Protein AF-A0A5J4E4X2-F1 (afdb_monomer)

Radius of gyration: 18.61 Å; Cα contacts (8 Å, |Δi|>4): 333; chains: 1; bounding box: 56×41×49 Å

Solvent-accessible surface area (backbone atoms only — not comparable to full-atom values): 9686 Å² total; per-residue (Å²): 118,82,67,57,57,62,51,48,51,50,52,50,51,50,52,52,58,62,63,65,43,69,84,65,54,70,90,75,33,44,61,53,71,66,79,74,63,78,59,39,90,81,38,52,56,14,37,40,37,33,38,36,19,43,24,73,64,76,49,31,83,62,25,39,42,35,37,40,21,37,26,50,63,70,36,75,57,28,40,28,41,39,44,41,75,85,65,58,75,52,20,56,44,78,43,80,46,72,67,37,28,21,42,59,58,26,68,52,44,82,69,41,78,46,64,40,86,71,30,61,63,50,48,53,48,47,52,54,40,58,75,63,48,85,56,40,62,50,66,28,86,73,62,36,46,38,20,22,10,49,55,39,36,38,33,69,74,32,59,89,66,69,62,74,79,57,87,38,33,56,23,23,79,44,30,72,76,74,114

Foldseek 3Di:
DVVVVVVVVVVVVVVVVLPVQPVQPLVRFWFDAPPPDPQLVPAQWKKKFKKWWQAHTPSSVQAIFIWIWIDHGNRRFIWIWFAQLPPPQFRTDTDTDRGQTAPRNTGMDTQAMDIHPPNVVVVVQLVVQSVLFPQRRDFDPPQDDHRLCSVLSSCVSRVVSVGDDDSNSHNVVVVVVSD

Sequence (179 aa):
MEVLKPLLIVIIAIMILFSCSTHTDWHTASRESAGIAPDPAVTNEAVLHVYGADAWNWRGWFAIHTWIAAKRTGESDYTVYDVIGWRGSQVLGIRLDIPDRYWYGAKPRLLKAHRGEGVEELIDAVDKAAHAYPWKTSYKVFPGPNSNTFTAWIAMQVPELELKLPFSAIGSGYASQGN

Nearest PDB structures (foldseek):
  8glv-assembly1_6T  TM=3.025E-01  e=7.895E-02  Chlamydomonas reinhardtii
  8i7r-assembly1_G6  TM=3.920E-01  e=3.824E-01  Mus musculus
  8j07-assembly1_3B  TM=3.637E-01  e=9.503E-01  Homo sapiens
  8i7o-assembly1_G2  TM=4.275E-01  e=1.743E+00  Mus musculus
  7ung-assembly1_X  TM=2.973E-01  e=3.599E-01  Homo sapiens

Structure (mmCIF, N/CA/C/O backbone):
data_AF-A0A5J4E4X2-F1
#
_entry.id   AF-A0A5J4E4X2-F1
#
loop_
_atom_site.group_PDB
_atom_site.id
_atom_site.type_symbol
_atom_site.label_atom_id
_atom_site.label_alt_id
_atom_site.label_comp_id
_atom_site.label_asym_id
_atom_site.label_entity_id
_atom_site.label_seq_id
_atom_site.pdbx_PDB_ins_code
_atom_site.Cartn_x
_atom_site.Cartn_y
_atom_site.Cartn_z
_atom_site.occupancy
_atom_site.B_iso_or_equiv
_atom_site.auth_seq_id
_atom_site.auth_comp_id
_atom_site.auth_asym_id
_atom_site.auth_atom_id
_atom_site.pdbx_PDB_model_num
ATOM 1 N N . MET A 1 1 ? 37.960 -23.555 -30.077 1.00 60.03 1 MET A N 1
ATOM 2 C CA . MET A 1 1 ? 36.724 -24.359 -29.910 1.00 60.03 1 MET A CA 1
ATOM 3 C C . MET A 1 1 ? 36.380 -24.649 -28.445 1.00 60.03 1 MET A C 1
ATOM 5 O O . MET A 1 1 ? 35.203 -24.807 -28.156 1.00 60.03 1 MET A O 1
ATOM 9 N N . GLU A 1 2 ? 37.351 -24.641 -27.523 1.00 61.88 2 GLU A N 1
ATOM 10 C CA . GLU A 1 2 ? 37.158 -24.878 -26.075 1.00 61.88 2 GLU A CA 1
ATOM 11 C C . GLU A 1 2 ? 36.180 -23.905 -25.376 1.00 61.88 2 GLU A C 1
ATOM 13 O O . GLU A 1 2 ? 35.423 -24.318 -24.508 1.00 61.88 2 GLU A O 1
ATOM 18 N N . VAL A 1 3 ? 36.121 -22.631 -25.791 1.00 63.75 3 VAL A N 1
ATOM 19 C CA . VAL A 1 3 ? 35.285 -21.590 -25.140 1.00 63.75 3 VAL A CA 1
ATOM 20 C C . VAL A 1 3 ? 33.836 -21.560 -25.658 1.00 63.75 3 VAL A C 1
ATOM 22 O O . VAL A 1 3 ? 32.938 -21.035 -25.006 1.00 63.75 3 VAL A O 1
ATOM 25 N N . LEU A 1 4 ? 33.572 -22.164 -26.822 1.00 68.31 4 LEU A N 1
ATOM 26 C CA . LEU A 1 4 ? 32.252 -22.116 -27.461 1.00 68.31 4 LEU A CA 1
ATOM 27 C C . LEU A 1 4 ? 31.233 -23.015 -26.740 1.00 68.31 4 LEU A C 1
ATOM 29 O O . LEU A 1 4 ? 30.061 -22.667 -26.650 1.00 68.31 4 LEU A O 1
ATOM 33 N N . LYS A 1 5 ? 31.688 -24.144 -26.180 1.00 69.56 5 LYS A N 1
ATOM 34 C CA . LYS A 1 5 ? 30.860 -25.063 -25.384 1.00 69.56 5 LYS A CA 1
ATOM 35 C C . LYS A 1 5 ? 30.361 -24.458 -24.061 1.00 69.56 5 LYS A C 1
ATOM 37 O O . LYS A 1 5 ? 29.151 -24.493 -23.854 1.00 69.56 5 LYS A O 1
ATOM 42 N N . PRO A 1 6 ? 31.207 -23.890 -23.177 1.00 74.50 6 PRO A N 1
ATOM 43 C CA . PRO A 1 6 ? 30.724 -23.279 -21.939 1.00 74.50 6 PRO A CA 1
ATOM 44 C C . PRO A 1 6 ? 29.854 -22.047 -22.214 1.00 74.50 6 PRO A C 1
ATOM 46 O O . PRO A 1 6 ? 28.847 -21.863 -21.538 1.00 74.50 6 PRO A O 1
ATOM 49 N N . LEU A 1 7 ? 30.163 -21.261 -23.253 1.00 81.38 7 LEU A N 1
ATOM 50 C CA . LEU A 1 7 ? 29.320 -20.139 -2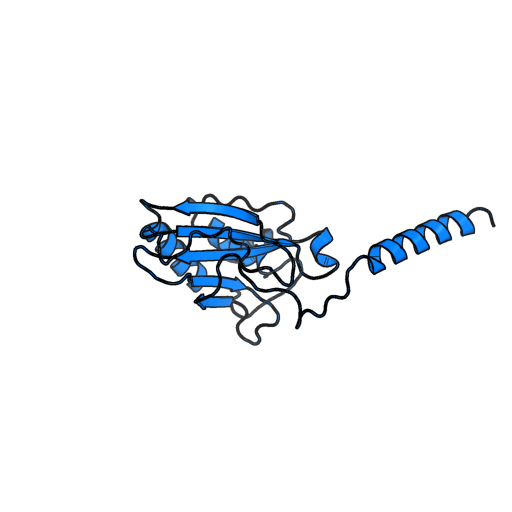3.676 1.00 81.38 7 LEU A CA 1
ATOM 51 C C . LEU A 1 7 ? 27.932 -20.608 -24.137 1.00 81.38 7 LEU A C 1
ATOM 53 O O . LEU A 1 7 ? 26.925 -20.032 -23.737 1.00 81.38 7 LEU A O 1
ATOM 57 N N . LEU A 1 8 ? 27.865 -21.679 -24.930 1.00 81.94 8 LEU A N 1
ATOM 58 C CA . LEU A 1 8 ? 26.601 -22.267 -25.370 1.00 81.94 8 LEU A CA 1
ATOM 59 C C . LEU A 1 8 ? 25.794 -22.831 -24.192 1.00 81.94 8 LEU A C 1
ATOM 61 O O . LEU A 1 8 ? 24.585 -22.641 -24.150 1.00 81.94 8 LEU A O 1
ATOM 65 N N . ILE A 1 9 ? 26.446 -23.467 -23.213 1.00 84.44 9 ILE A N 1
ATOM 66 C CA . ILE A 1 9 ? 25.788 -23.959 -21.991 1.00 84.44 9 ILE A CA 1
ATOM 67 C C . ILE A 1 9 ? 25.215 -22.794 -21.180 1.00 84.44 9 ILE A C 1
ATOM 69 O O . ILE A 1 9 ? 24.078 -22.881 -20.730 1.00 84.44 9 ILE A O 1
ATOM 73 N N . VAL A 1 10 ? 25.954 -21.691 -21.037 1.00 85.38 10 VAL A N 1
ATOM 74 C CA . VAL A 1 10 ? 25.462 -20.479 -20.364 1.00 85.38 10 VAL A CA 1
ATOM 75 C C . VAL A 1 10 ? 24.279 -19.876 -21.120 1.00 85.38 10 VAL A C 1
ATOM 77 O O . VAL A 1 10 ? 23.270 -19.560 -20.501 1.00 85.38 10 VAL A O 1
ATOM 80 N N . ILE A 1 11 ? 24.344 -19.774 -22.449 1.00 83.00 11 ILE A N 1
ATOM 81 C CA . ILE A 1 11 ? 23.236 -19.261 -23.270 1.00 83.00 11 ILE A CA 1
ATOM 82 C C . ILE A 1 11 ? 22.003 -20.167 -23.159 1.00 83.00 11 ILE A C 1
ATOM 84 O O . ILE A 1 11 ? 20.897 -19.666 -22.981 1.00 83.00 11 ILE A O 1
ATOM 88 N N . ILE A 1 12 ? 22.173 -21.490 -23.210 1.00 81.25 12 ILE A N 1
ATOM 89 C CA . ILE A 1 12 ? 21.075 -22.452 -23.044 1.00 81.25 12 ILE A CA 1
ATOM 90 C C . ILE A 1 12 ? 20.498 -22.368 -21.628 1.00 81.25 12 ILE A C 1
ATOM 92 O O . ILE A 1 12 ? 19.281 -22.329 -21.481 1.00 81.25 12 ILE A O 1
ATOM 96 N N . ALA A 1 13 ? 21.334 -22.272 -20.593 1.00 77.25 13 ALA A N 1
ATOM 97 C CA . ALA A 1 13 ? 20.880 -22.092 -19.216 1.00 77.25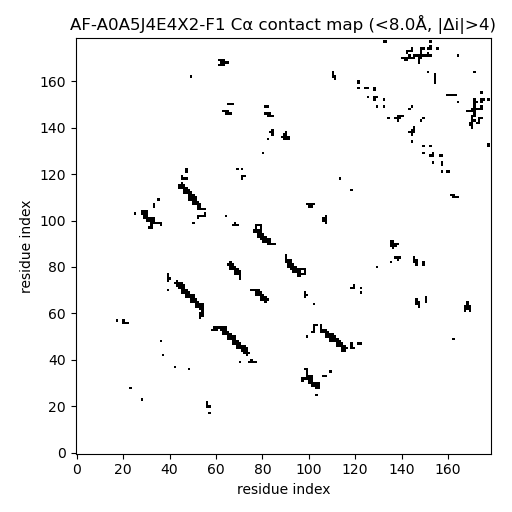 13 ALA A CA 1
ATOM 98 C C . ALA A 1 13 ? 20.083 -20.789 -19.058 1.00 77.25 13 ALA A C 1
ATOM 100 O O . ALA A 1 13 ? 19.007 -20.798 -18.469 1.00 77.25 13 ALA A O 1
ATOM 101 N N . ILE A 1 14 ? 20.552 -19.692 -19.658 1.00 77.00 14 ILE A N 1
ATOM 102 C CA . ILE A 1 14 ? 19.838 -18.413 -19.704 1.00 77.00 14 ILE A CA 1
ATOM 103 C C . ILE A 1 14 ? 18.490 -18.570 -20.431 1.00 77.00 14 ILE A C 1
ATOM 105 O O . ILE A 1 14 ? 17.465 -18.140 -19.907 1.00 77.00 14 ILE A O 1
ATOM 109 N N . MET A 1 15 ? 18.446 -19.234 -21.590 1.00 70.69 15 MET A N 1
ATOM 110 C CA . MET A 1 15 ? 17.199 -19.460 -22.338 1.00 70.69 15 MET A CA 1
ATOM 111 C C . MET A 1 15 ? 16.201 -20.364 -21.598 1.00 70.69 15 MET A C 1
ATOM 113 O O . MET A 1 15 ? 14.996 -20.112 -21.659 1.00 70.69 15 MET A O 1
ATOM 117 N N . ILE A 1 16 ? 16.677 -21.385 -20.877 1.00 70.00 16 ILE A N 1
ATOM 118 C CA . ILE A 1 16 ? 15.839 -22.253 -20.034 1.00 70.00 16 ILE A CA 1
ATOM 119 C C . ILE A 1 16 ? 15.266 -21.456 -18.860 1.00 70.00 16 ILE A C 1
ATOM 121 O O . ILE A 1 16 ? 14.069 -21.554 -18.593 1.00 70.00 16 ILE A O 1
ATOM 125 N N . LEU A 1 17 ? 16.080 -20.622 -18.203 1.00 62.19 17 LEU A N 1
ATOM 126 C CA . LEU A 1 17 ? 15.609 -19.736 -17.138 1.00 62.19 17 LEU A CA 1
ATOM 127 C C . LEU A 1 17 ? 14.511 -18.800 -17.663 1.00 62.19 17 LEU A C 1
ATOM 129 O O . LEU A 1 17 ? 13.436 -18.739 -17.071 1.00 62.19 17 LEU A O 1
ATOM 133 N N . PHE A 1 18 ? 14.715 -18.149 -18.815 1.00 58.28 18 PHE A N 1
ATOM 134 C CA . PHE A 1 18 ? 13.703 -17.274 -19.421 1.00 58.28 18 PHE A CA 1
ATOM 135 C C . PHE A 1 18 ? 12.442 -18.013 -19.897 1.00 58.28 18 PHE A C 1
ATOM 137 O O . PHE A 1 18 ? 11.356 -17.439 -19.821 1.00 58.28 18 PHE A O 1
ATOM 144 N N . SER A 1 19 ? 12.542 -19.276 -20.320 1.00 54.84 19 SER A N 1
ATOM 145 C CA . SER A 1 19 ? 11.378 -20.095 -20.714 1.00 54.84 19 SER A CA 1
ATOM 146 C C . SER A 1 19 ? 10.562 -20.613 -19.525 1.00 54.84 19 SER A C 1
ATOM 148 O O . SER A 1 19 ? 9.411 -21.001 -19.698 1.00 54.84 19 SER A O 1
ATOM 150 N N . CYS A 1 20 ? 11.130 -20.601 -18.314 1.00 51.94 20 CYS A N 1
ATOM 151 C CA . CYS A 1 20 ? 10.414 -20.936 -17.079 1.00 51.94 20 CYS A CA 1
ATOM 152 C C . CYS A 1 20 ? 9.562 -19.762 -16.556 1.00 51.94 20 CYS A C 1
ATOM 154 O O . CYS A 1 20 ? 8.761 -19.927 -15.633 1.00 51.94 20 CYS A O 1
ATOM 156 N N . SER A 1 21 ? 9.686 -18.577 -17.168 1.00 53.38 21 SER A N 1
ATOM 157 C CA . SER A 1 21 ? 8.705 -17.497 -17.029 1.00 53.38 21 SER A CA 1
ATOM 158 C C . SER A 1 21 ? 7.432 -17.971 -17.719 1.00 53.38 21 SER A C 1
ATOM 160 O O . SER A 1 21 ? 7.268 -17.801 -18.927 1.00 53.38 21 SER A O 1
ATOM 162 N N . THR A 1 22 ? 6.563 -18.656 -16.978 1.00 51.97 22 THR A N 1
ATOM 163 C CA . THR A 1 22 ? 5.285 -19.120 -17.509 1.00 51.97 22 THR A CA 1
ATOM 164 C C . THR A 1 22 ? 4.581 -17.930 -18.141 1.00 51.97 22 THR A C 1
ATOM 166 O O . THR A 1 22 ? 4.267 -16.930 -17.492 1.00 51.97 22 THR A O 1
ATOM 169 N N . HIS A 1 23 ? 4.397 -18.027 -19.455 1.00 52.03 23 HIS A N 1
ATOM 170 C CA . HIS A 1 23 ? 3.702 -17.062 -20.292 1.00 52.03 23 HIS A CA 1
ATOM 171 C C . HIS A 1 23 ? 2.198 -17.179 -20.011 1.00 52.03 23 HIS A C 1
ATOM 173 O O . HIS A 1 23 ? 1.394 -17.449 -20.896 1.00 52.03 23 HIS A O 1
ATOM 179 N N . THR A 1 24 ? 1.818 -17.072 -18.739 1.00 58.78 24 THR A N 1
ATOM 180 C CA . THR A 1 24 ? 0.422 -17.018 -18.340 1.00 58.78 24 THR A CA 1
ATOM 181 C C . THR A 1 24 ? -0.087 -15.701 -18.896 1.00 58.78 24 THR A C 1
ATOM 183 O O . THR A 1 24 ? 0.517 -14.662 -18.650 1.00 58.78 24 THR A O 1
ATOM 186 N N . ASP A 1 25 ? -1.130 -15.719 -19.717 1.00 72.94 25 ASP A N 1
ATOM 187 C CA . ASP A 1 25 ? -1.729 -14.475 -20.174 1.00 72.94 25 ASP A CA 1
ATOM 188 C C . ASP A 1 25 ? -2.233 -13.720 -18.937 1.00 72.94 25 ASP A C 1
ATOM 190 O O . ASP A 1 25 ? -2.995 -14.267 -18.133 1.00 72.94 25 ASP A O 1
ATOM 194 N N . TRP A 1 26 ? -1.801 -12.469 -18.766 1.00 74.19 26 TRP A N 1
ATOM 195 C CA . TRP A 1 26 ? -2.190 -11.638 -17.630 1.00 74.19 26 TRP A CA 1
ATOM 196 C C . TRP A 1 26 ? -3.713 -11.459 -17.570 1.00 74.19 26 TRP A C 1
ATOM 198 O O . TRP A 1 26 ? -4.265 -11.240 -16.487 1.00 74.19 26 TRP A O 1
ATOM 208 N N . HIS A 1 27 ? -4.403 -11.586 -18.709 1.00 74.25 27 HIS A N 1
ATOM 209 C CA . HIS A 1 27 ? -5.861 -11.603 -18.777 1.00 74.25 27 HIS A CA 1
ATOM 210 C C . HIS A 1 27 ? -6.464 -12.793 -18.013 1.00 74.25 27 HIS A C 1
ATOM 212 O O . HIS A 1 27 ? -7.464 -12.620 -17.325 1.00 74.25 27 HIS A O 1
ATOM 218 N N . THR A 1 28 ? -5.823 -13.964 -18.060 1.00 82.00 28 THR A N 1
ATOM 219 C CA . THR A 1 28 ? -6.298 -15.218 -17.435 1.00 82.00 28 THR A CA 1
ATOM 220 C C . THR A 1 28 ? -5.695 -15.510 -16.061 1.00 82.00 28 THR A C 1
ATOM 222 O O . THR A 1 28 ? -6.158 -16.403 -15.357 1.00 82.00 28 THR A O 1
ATOM 225 N N . ALA A 1 29 ? -4.658 -14.771 -15.662 1.00 84.69 29 ALA A N 1
ATOM 226 C CA . ALA A 1 29 ? -3.999 -14.970 -14.379 1.00 84.69 29 ALA A CA 1
ATOM 227 C C . ALA A 1 29 ? -4.959 -14.706 -13.201 1.00 84.69 29 ALA A C 1
ATOM 229 O O . ALA A 1 29 ? -5.712 -13.726 -13.213 1.00 84.69 29 ALA A O 1
ATOM 230 N N . SER A 1 30 ? -4.915 -15.567 -12.176 1.00 85.75 30 SER A N 1
ATOM 231 C CA . SER A 1 30 ? -5.835 -15.471 -11.036 1.00 85.75 30 SER A CA 1
ATOM 232 C C . SER A 1 30 ? -5.733 -14.116 -10.328 1.00 85.75 30 SER A C 1
ATOM 234 O O . SER A 1 30 ? -4.644 -13.553 -10.167 1.00 85.75 30 SER A O 1
ATOM 236 N N . ARG A 1 31 ? -6.902 -13.620 -9.916 1.00 89.56 31 ARG A N 1
ATOM 237 C CA . ARG A 1 31 ? -7.131 -12.446 -9.058 1.00 89.56 31 ARG A CA 1
ATOM 238 C C . ARG A 1 31 ? -8.070 -12.792 -7.900 1.00 89.56 31 ARG A C 1
ATOM 240 O O . ARG A 1 31 ? -8.647 -11.901 -7.286 1.00 89.56 31 ARG A O 1
ATOM 247 N N . GLU A 1 32 ? -8.264 -14.082 -7.643 1.00 94.50 32 GLU A N 1
ATOM 248 C CA . GLU A 1 32 ? -9.054 -14.556 -6.509 1.00 94.50 32 GLU A CA 1
ATOM 249 C C . GLU A 1 32 ? -8.369 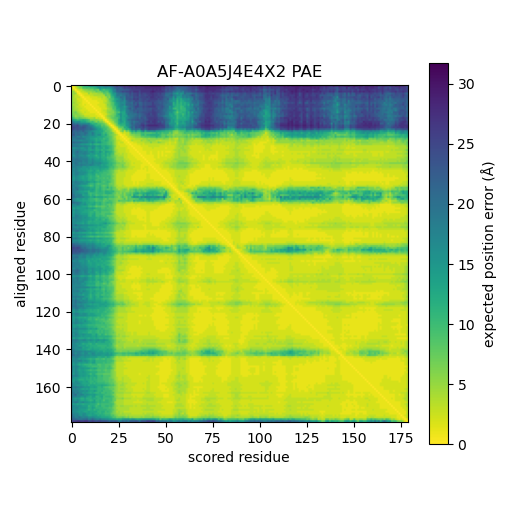-14.171 -5.196 1.00 94.50 32 GLU A C 1
ATOM 251 O O . GLU A 1 32 ? -7.174 -13.869 -5.180 1.00 94.50 32 GLU A O 1
ATOM 256 N N . SER A 1 33 ? -9.116 -14.177 -4.095 1.00 96.50 33 SER A N 1
ATOM 257 C CA . SER A 1 33 ? -8.538 -13.996 -2.761 1.00 96.50 33 SER A CA 1
ATOM 258 C C . SER A 1 33 ? -7.566 -15.131 -2.431 1.00 96.50 33 SER A C 1
ATOM 260 O O . SER A 1 33 ? -7.803 -16.293 -2.763 1.00 96.50 33 SER A O 1
ATOM 262 N N . ALA A 1 34 ? -6.472 -14.799 -1.747 1.00 96.94 34 ALA A N 1
ATOM 263 C CA . ALA A 1 34 ? -5.532 -15.780 -1.218 1.00 96.94 34 ALA A CA 1
ATOM 264 C C . ALA A 1 34 ? -5.953 -16.372 0.144 1.00 96.94 34 ALA A C 1
ATOM 266 O O . ALA A 1 34 ? -5.232 -17.232 0.662 1.00 96.94 34 ALA A O 1
ATOM 267 N N . GLY A 1 35 ? -7.078 -15.926 0.720 1.00 96.62 35 GLY A N 1
ATOM 268 C CA . GLY A 1 35 ? -7.597 -16.385 2.014 1.00 96.62 35 GLY A CA 1
ATOM 269 C C . GLY A 1 35 ? -6.744 -15.968 3.221 1.00 96.62 35 GLY A C 1
ATOM 270 O O . GLY A 1 35 ? -6.711 -16.667 4.229 1.00 96.62 35 GLY A O 1
ATOM 271 N N . ILE A 1 36 ? -5.992 -14.877 3.094 1.00 97.81 36 ILE A N 1
ATOM 272 C CA . ILE A 1 36 ? -5.115 -14.280 4.108 1.00 97.81 36 ILE A CA 1
ATOM 273 C C . ILE A 1 36 ? -5.862 -13.214 4.914 1.00 97.81 36 ILE A C 1
ATOM 275 O O . ILE A 1 36 ? -5.668 -13.112 6.127 1.00 97.81 36 ILE A O 1
ATOM 279 N N . ALA A 1 37 ? -6.662 -12.378 4.248 1.00 97.62 37 ALA A N 1
ATOM 280 C CA . ALA A 1 37 ? -7.409 -11.325 4.926 1.00 97.62 37 ALA A CA 1
ATOM 281 C C . ALA A 1 37 ? -8.547 -11.920 5.778 1.00 97.62 37 ALA A C 1
ATOM 283 O O . ALA A 1 37 ? -9.181 -12.884 5.344 1.00 97.62 37 ALA A O 1
ATOM 284 N N . PRO A 1 38 ? -8.833 -11.359 6.968 1.00 97.44 38 PRO A N 1
ATOM 285 C CA . PRO A 1 38 ? -10.030 -11.709 7.722 1.00 97.44 38 PRO A CA 1
ATOM 286 C C . PRO A 1 38 ? -11.291 -11.503 6.878 1.00 97.44 38 PRO A C 1
ATOM 288 O O . PRO A 1 38 ? -11.414 -10.497 6.180 1.00 97.44 38 PRO A O 1
ATOM 291 N N . ASP A 1 39 ? -12.230 -12.445 6.954 1.00 96.69 39 ASP A N 1
ATOM 292 C CA . ASP A 1 39 ? -13.511 -12.317 6.26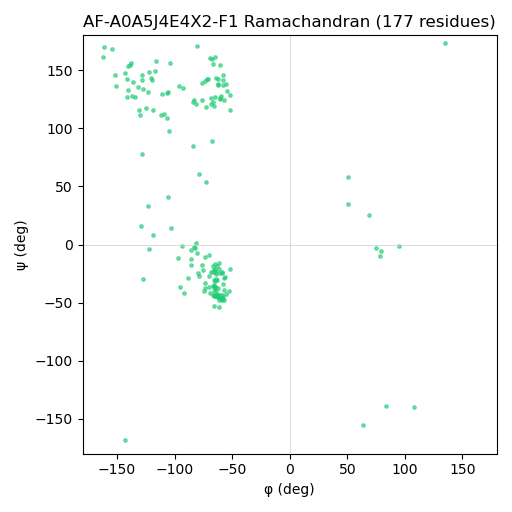1 1.00 96.69 39 ASP A CA 1
ATOM 293 C C . ASP A 1 39 ? -14.295 -11.138 6.870 1.00 96.69 39 ASP A C 1
ATOM 295 O O . ASP A 1 39 ? -14.579 -11.157 8.079 1.00 96.69 39 ASP A O 1
ATOM 299 N N . PRO A 1 40 ? -14.631 -10.102 6.076 1.00 95.88 40 PRO A N 1
ATOM 300 C CA . PRO A 1 40 ? -15.316 -8.920 6.583 1.00 95.88 40 PRO A CA 1
ATOM 301 C C . PRO A 1 40 ? -16.718 -9.234 7.126 1.00 95.88 40 PRO A C 1
ATOM 303 O O . PRO A 1 40 ? -17.185 -8.519 8.008 1.00 95.88 40 PRO A O 1
ATOM 306 N N . ALA A 1 41 ? -17.365 -10.321 6.685 1.00 94.56 41 ALA A N 1
ATOM 307 C CA . ALA A 1 41 ? -18.699 -10.706 7.150 1.00 94.56 41 ALA A CA 1
ATOM 308 C C . ALA A 1 41 ? -18.727 -11.163 8.620 1.00 94.56 41 ALA A C 1
ATOM 310 O O . ALA A 1 41 ? -19.774 -11.112 9.265 1.00 94.56 41 ALA A O 1
ATOM 311 N N . VAL A 1 42 ? -17.589 -11.616 9.154 1.00 96.56 42 VAL A N 1
ATOM 312 C CA . VAL A 1 42 ? -17.469 -12.123 10.535 1.00 96.56 42 VAL A CA 1
ATOM 313 C C . VAL A 1 42 ? -16.432 -11.371 11.370 1.00 96.56 42 VAL A C 1
ATOM 315 O O . VAL A 1 42 ? -16.297 -11.633 12.564 1.00 96.56 42 VAL A O 1
ATOM 318 N N . THR A 1 43 ? -15.709 -10.426 10.767 1.00 97.06 43 THR A N 1
ATOM 319 C CA . THR A 1 43 ? -14.678 -9.620 11.431 1.00 97.06 43 THR A CA 1
ATOM 320 C C . THR A 1 43 ? -15.215 -8.219 11.681 1.00 97.06 43 THR A C 1
ATOM 322 O O . THR A 1 43 ? -15.204 -7.374 10.786 1.00 97.06 43 THR A O 1
ATOM 325 N N . ASN A 1 44 ? -15.693 -7.953 12.898 1.00 97.31 44 ASN A N 1
ATOM 326 C CA . ASN A 1 44 ? -16.274 -6.648 13.206 1.00 97.31 44 ASN A CA 1
ATOM 327 C C . ASN A 1 44 ? -15.207 -5.561 13.333 1.00 97.31 44 ASN A C 1
ATOM 329 O O . ASN A 1 44 ? -15.454 -4.446 12.896 1.00 97.31 44 ASN A O 1
ATOM 333 N N . GLU A 1 45 ? -14.042 -5.857 13.904 1.00 98.25 45 GLU A N 1
ATOM 334 C CA . GLU A 1 45 ? -13.010 -4.854 14.154 1.00 98.25 45 GLU A CA 1
ATOM 335 C C . GLU A 1 45 ? -12.371 -4.288 12.877 1.00 98.25 45 GLU A C 1
ATOM 337 O O . GLU A 1 45 ? -12.396 -4.905 11.807 1.00 98.25 45 GLU A O 1
ATOM 342 N N . ALA A 1 46 ? -11.765 -3.107 13.010 1.00 98.62 46 ALA A N 1
ATOM 343 C CA . ALA A 1 46 ? -10.954 -2.505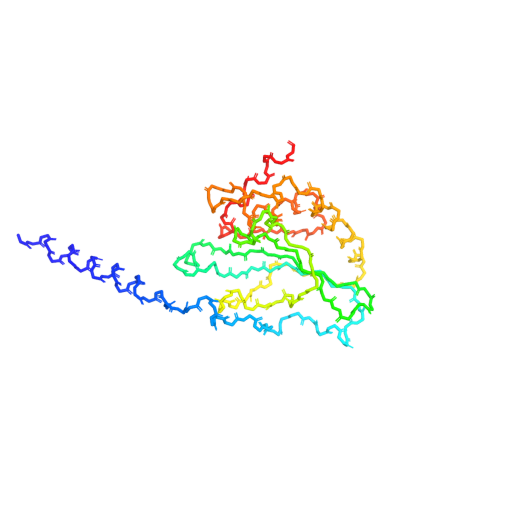 11.965 1.00 98.62 46 ALA A CA 1
ATOM 344 C C . ALA A 1 46 ? -9.710 -3.351 11.648 1.00 98.62 46 ALA A C 1
ATOM 346 O O . ALA A 1 46 ? -9.083 -3.940 12.535 1.00 98.62 46 ALA A O 1
ATOM 347 N N . VAL A 1 47 ? -9.342 -3.392 10.368 1.00 98.81 47 VAL A N 1
ATOM 348 C CA . VAL A 1 47 ? -8.219 -4.159 9.824 1.00 98.81 47 VAL A CA 1
ATOM 349 C C . VAL A 1 47 ? -7.463 -3.296 8.822 1.00 98.81 47 VAL A C 1
ATOM 351 O O . VAL A 1 47 ? -8.053 -2.802 7.866 1.00 98.81 47 VAL A O 1
ATOM 354 N N . LEU A 1 48 ? -6.146 -3.181 8.978 1.00 98.81 48 LEU A N 1
ATOM 355 C CA . LEU A 1 48 ? -5.266 -2.563 7.990 1.00 98.81 48 LEU A CA 1
ATOM 356 C C . LEU A 1 48 ? -4.074 -3.471 7.715 1.00 98.81 48 LEU A C 1
ATOM 358 O O . LEU A 1 48 ? -3.241 -3.727 8.585 1.00 98.81 48 LEU A O 1
ATOM 362 N N . HIS A 1 49 ? -3.983 -3.959 6.484 1.00 98.81 49 HIS A N 1
ATOM 363 C CA . HIS A 1 49 ? -2.938 -4.869 6.038 1.00 98.81 49 HIS A CA 1
ATOM 364 C C . HIS A 1 49 ? -2.141 -4.256 4.885 1.00 98.81 49 HIS A C 1
ATOM 366 O O . HIS A 1 49 ? -2.690 -3.614 3.991 1.00 98.81 49 HIS A O 1
ATOM 372 N N . VAL A 1 50 ? -0.835 -4.508 4.875 1.00 98.81 50 VAL A N 1
ATOM 373 C CA . VAL A 1 50 ? 0.059 -4.194 3.757 1.00 98.81 50 VAL A CA 1
ATOM 374 C C . VAL A 1 50 ? 0.515 -5.501 3.137 1.00 98.81 50 VAL A C 1
ATOM 376 O O . VAL A 1 50 ? 1.012 -6.382 3.842 1.00 98.81 50 VAL A O 1
ATOM 379 N N . TYR A 1 51 ? 0.390 -5.614 1.822 1.00 98.75 51 TYR A N 1
ATOM 380 C CA . TYR A 1 51 ? 0.728 -6.819 1.077 1.00 98.75 51 TYR A CA 1
ATOM 381 C C . TYR A 1 51 ? 1.881 -6.579 0.112 1.00 98.75 51 TYR A C 1
ATOM 383 O O . TYR A 1 51 ? 2.154 -5.454 -0.314 1.00 98.75 51 TYR A O 1
ATOM 391 N N . GLY A 1 52 ? 2.545 -7.673 -0.244 1.00 97.88 52 GLY A N 1
ATOM 392 C CA . GLY A 1 52 ? 3.488 -7.730 -1.345 1.00 97.88 52 GLY A CA 1
ATOM 393 C C . GLY A 1 52 ? 3.364 -9.053 -2.087 1.00 97.88 52 GLY A C 1
ATOM 394 O O . GLY A 1 52 ? 3.180 -10.090 -1.459 1.00 97.88 52 GLY A O 1
ATOM 395 N N . ALA A 1 53 ? 3.495 -9.039 -3.404 1.00 96.62 53 ALA A N 1
ATOM 396 C CA . ALA A 1 53 ? 3.543 -10.241 -4.235 1.00 96.62 53 ALA A CA 1
ATOM 397 C C . ALA A 1 53 ? 4.603 -10.068 -5.319 1.00 96.62 53 ALA A C 1
ATOM 399 O O . ALA A 1 53 ? 4.907 -8.935 -5.694 1.00 96.62 53 ALA A O 1
ATOM 400 N N . ASP A 1 54 ? 5.155 -11.165 -5.829 1.00 93.50 54 ASP A N 1
ATOM 401 C CA . ASP A 1 54 ? 6.127 -11.109 -6.921 1.00 93.50 54 ASP A CA 1
ATOM 402 C C . ASP A 1 54 ? 5.545 -10.324 -8.101 1.00 93.50 54 ASP A C 1
ATOM 404 O O . ASP A 1 54 ? 4.393 -10.513 -8.499 1.00 93.50 54 ASP A O 1
ATOM 408 N N . ALA A 1 55 ? 6.326 -9.383 -8.632 1.00 85.75 55 ALA A N 1
ATOM 409 C CA . ALA A 1 55 ? 5.904 -8.592 -9.772 1.00 85.75 55 ALA A CA 1
ATOM 410 C C . ALA A 1 55 ? 5.633 -9.500 -10.976 1.00 85.75 55 ALA A C 1
ATOM 412 O O . ALA A 1 55 ? 6.201 -10.577 -11.134 1.00 85.75 55 ALA A O 1
ATOM 413 N N . TRP A 1 56 ? 4.772 -9.034 -11.868 1.00 77.94 56 TRP A N 1
ATOM 414 C CA . TRP A 1 56 ? 4.346 -9.845 -12.993 1.00 77.94 56 TRP A CA 1
ATOM 415 C C . TRP A 1 56 ? 5.504 -10.227 -13.936 1.00 77.94 56 TRP A C 1
ATOM 417 O O . TRP A 1 56 ? 6.320 -9.375 -14.318 1.00 77.94 56 TRP A O 1
ATOM 427 N N . ASN A 1 57 ? 5.496 -11.488 -14.389 1.00 74.19 57 ASN A N 1
ATOM 428 C CA . ASN A 1 57 ? 6.460 -12.069 -15.332 1.00 74.19 57 ASN A CA 1
ATOM 429 C C . ASN A 1 57 ? 7.897 -12.107 -14.749 1.00 74.19 57 ASN A C 1
ATOM 431 O O . ASN A 1 57 ? 8.071 -12.113 -13.535 1.00 74.19 57 ASN A O 1
ATOM 435 N N . TRP A 1 58 ? 8.941 -12.115 -15.586 1.00 66.94 58 TRP A N 1
ATOM 436 C CA . TRP A 1 58 ? 10.361 -12.187 -15.201 1.00 66.94 58 TRP A CA 1
ATOM 437 C C . TRP A 1 58 ? 10.788 -11.144 -14.155 1.00 66.94 58 TRP A C 1
ATOM 439 O O . TRP A 1 58 ? 11.786 -11.320 -13.460 1.00 66.94 58 TRP A O 1
ATOM 449 N N . ARG A 1 59 ? 10.027 -10.049 -14.020 1.00 74.94 59 ARG A N 1
ATOM 450 C CA . ARG A 1 59 ? 10.262 -9.008 -13.011 1.00 74.94 59 ARG A CA 1
ATOM 451 C C . ARG A 1 59 ? 10.085 -9.541 -11.591 1.00 74.94 59 ARG A C 1
ATOM 453 O O . ARG A 1 59 ? 10.771 -9.056 -10.696 1.00 74.94 59 ARG A O 1
ATOM 460 N N . GLY A 1 60 ? 9.221 -10.538 -11.398 1.00 67.81 60 GLY A N 1
ATOM 461 C CA . GLY A 1 60 ? 8.966 -11.178 -10.109 1.00 67.81 60 GLY A CA 1
ATOM 462 C C . GLY A 1 60 ? 10.185 -11.854 -9.497 1.00 67.81 60 GLY A C 1
ATOM 463 O O . GLY A 1 60 ? 10.255 -11.993 -8.284 1.00 67.81 60 GLY A O 1
ATOM 464 N N . TRP A 1 61 ? 11.202 -12.183 -10.298 1.00 66.19 61 TRP A N 1
ATOM 465 C CA . TRP A 1 61 ? 12.465 -12.704 -9.772 1.00 66.19 61 TRP A CA 1
ATOM 466 C C . TRP A 1 61 ? 13.244 -11.681 -8.937 1.00 66.19 61 TRP A C 1
ATOM 468 O O . TRP A 1 61 ? 14.099 -12.066 -8.145 1.00 66.19 61 TRP A O 1
ATOM 478 N N . PHE A 1 62 ? 12.975 -10.384 -9.117 1.00 77.50 62 PHE A N 1
ATOM 479 C CA . PHE A 1 62 ? 13.761 -9.309 -8.505 1.00 77.50 62 PHE A CA 1
ATOM 480 C C . PHE A 1 62 ? 12.915 -8.302 -7.727 1.00 77.50 62 PHE A C 1
ATOM 482 O O . PHE A 1 62 ? 13.404 -7.693 -6.776 1.00 77.50 62 PHE A O 1
ATOM 489 N N . ALA A 1 63 ? 11.665 -8.097 -8.139 1.00 88.38 63 ALA A N 1
ATOM 490 C CA . ALA A 1 63 ? 10.808 -7.046 -7.623 1.00 88.38 63 ALA A CA 1
ATOM 491 C C . ALA A 1 63 ? 9.459 -7.593 -7.164 1.00 88.38 63 ALA A C 1
ATOM 493 O O . ALA A 1 63 ? 8.893 -8.485 -7.792 1.00 88.38 63 ALA A O 1
ATOM 494 N N . ILE A 1 64 ? 8.912 -6.985 -6.115 1.00 95.56 64 ILE A N 1
ATOM 495 C CA . ILE A 1 64 ? 7.521 -7.186 -5.703 1.00 95.56 64 ILE A CA 1
ATOM 496 C C . ILE A 1 64 ? 6.652 -5.991 -6.111 1.00 95.56 64 ILE A C 1
ATOM 498 O O . ILE A 1 64 ? 7.148 -4.874 -6.281 1.00 95.56 64 ILE A O 1
ATOM 502 N N . HIS A 1 65 ? 5.354 -6.234 -6.249 1.00 96.31 65 HIS A N 1
ATOM 503 C CA . HIS A 1 65 ? 4.309 -5.219 -6.213 1.00 96.31 65 HIS A CA 1
ATOM 504 C C . HIS A 1 65 ? 3.726 -5.149 -4.800 1.00 96.31 65 HIS A C 1
ATOM 506 O O . HIS A 1 65 ? 3.468 -6.194 -4.204 1.00 96.31 65 HIS A O 1
ATOM 512 N N . THR A 1 66 ? 3.513 -3.944 -4.274 1.00 98.38 66 THR A N 1
ATOM 513 C CA . THR A 1 66 ? 2.982 -3.701 -2.927 1.00 98.38 66 THR A CA 1
ATOM 514 C C . THR A 1 66 ? 1.712 -2.859 -2.969 1.00 98.38 66 THR A C 1
ATOM 516 O O . THR A 1 66 ? 1.540 -2.013 -3.847 1.00 98.38 66 THR A O 1
ATOM 519 N N . TRP A 1 67 ? 0.819 -3.094 -2.011 1.00 98.75 67 TRP A N 1
ATOM 520 C CA . TRP A 1 67 ? -0.434 -2.355 -1.851 1.00 98.75 67 TRP A CA 1
ATOM 521 C C . TRP A 1 67 ? -0.904 -2.403 -0.395 1.00 98.75 67 TRP A C 1
ATOM 523 O O . TRP A 1 67 ? -0.374 -3.169 0.416 1.00 98.75 67 TRP A O 1
ATOM 533 N N . ILE A 1 68 ? -1.893 -1.575 -0.065 1.00 98.88 68 ILE A N 1
ATOM 534 C CA . ILE A 1 68 ? -2.503 -1.502 1.268 1.00 98.88 68 ILE A CA 1
ATOM 535 C C . ILE A 1 68 ? -3.987 -1.836 1.137 1.00 98.88 68 ILE A C 1
ATOM 537 O O . ILE A 1 68 ? -4.620 -1.435 0.163 1.00 98.88 68 ILE A O 1
ATOM 541 N N . ALA A 1 69 ? -4.541 -2.559 2.103 1.00 98.81 69 ALA A N 1
ATOM 542 C CA . ALA A 1 69 ? -5.974 -2.778 2.224 1.00 98.81 69 ALA A CA 1
ATOM 543 C C . ALA A 1 69 ? -6.441 -2.403 3.631 1.00 98.81 69 ALA A C 1
ATOM 545 O O . ALA A 1 69 ? -5.815 -2.799 4.615 1.00 98.81 69 ALA A O 1
ATOM 546 N N . ALA A 1 70 ? -7.542 -1.667 3.713 1.00 98.81 70 ALA A N 1
ATOM 547 C CA . ALA A 1 70 ? -8.148 -1.215 4.954 1.00 98.81 70 ALA A CA 1
ATOM 548 C C . ALA A 1 70 ? -9.631 -1.584 4.989 1.00 98.81 70 ALA A C 1
ATOM 550 O O . ALA A 1 70 ? -10.316 -1.474 3.977 1.00 98.81 70 ALA A O 1
ATOM 551 N N . LYS A 1 71 ? -10.112 -1.983 6.158 1.00 98.62 71 LYS A N 1
ATOM 552 C CA . LYS A 1 71 ? -11.522 -2.191 6.481 1.00 98.62 71 LYS A CA 1
ATOM 553 C C . LYS A 1 71 ? -11.770 -1.532 7.825 1.00 98.62 71 LYS A C 1
ATOM 555 O O . LYS A 1 71 ? -11.053 -1.840 8.777 1.00 98.62 71 LYS A O 1
ATOM 560 N N . ARG A 1 72 ? -12.765 -0.662 7.924 1.00 98.50 72 ARG A N 1
ATOM 561 C CA . ARG A 1 72 ? -13.171 -0.080 9.205 1.00 98.50 72 ARG A CA 1
ATOM 562 C C . ARG A 1 72 ? -14.054 -1.034 9.997 1.00 98.50 72 ARG A C 1
ATOM 564 O O . ARG A 1 72 ? -14.497 -2.090 9.526 1.00 98.50 72 ARG A O 1
ATOM 571 N N . THR A 1 73 ? -14.303 -0.663 11.237 1.00 98.44 73 THR A N 1
ATOM 572 C CA . THR A 1 73 ? -15.178 -1.385 12.145 1.00 98.44 73 THR A CA 1
ATOM 573 C C . THR A 1 73 ? -16.586 -1.445 11.558 1.00 98.44 73 THR A C 1
ATOM 575 O O . THR A 1 73 ? -17.160 -0.426 11.184 1.00 98.44 73 THR A O 1
ATOM 578 N N . GLY A 1 74 ? -17.137 -2.651 11.447 1.00 97.50 74 GLY A N 1
ATOM 579 C CA . GLY A 1 74 ? -18.468 -2.893 10.886 1.00 97.50 74 GLY A CA 1
ATOM 580 C C . GLY A 1 74 ? -18.588 -2.780 9.359 1.00 97.50 74 GLY A C 1
ATOM 581 O O . GLY A 1 74 ? -19.663 -3.060 8.835 1.00 97.50 74 GLY A O 1
ATOM 582 N N . GLU A 1 75 ? -17.528 -2.415 8.625 1.00 97.62 75 GLU A N 1
ATOM 583 C CA . GLU A 1 75 ? -17.564 -2.416 7.154 1.00 97.62 75 GLU A CA 1
ATOM 584 C C . GLU A 1 75 ? -17.573 -3.841 6.583 1.00 97.62 75 GLU A C 1
ATOM 586 O O . GLU A 1 75 ? -16.880 -4.733 7.088 1.00 97.62 75 GLU A O 1
ATOM 591 N N . SER A 1 76 ? -18.337 -4.019 5.499 1.00 97.19 76 SER A N 1
ATOM 592 C CA . SER A 1 76 ? -18.506 -5.276 4.759 1.00 97.19 76 SER A CA 1
ATOM 593 C C . SER A 1 76 ? -17.441 -5.526 3.694 1.00 97.19 76 SER A C 1
ATOM 595 O O . SER A 1 76 ? -17.352 -6.634 3.172 1.00 97.19 76 SER A O 1
ATOM 597 N N . ASP A 1 77 ? -16.637 -4.517 3.366 1.00 97.81 77 ASP A N 1
ATOM 598 C CA . ASP A 1 77 ? -15.718 -4.540 2.233 1.00 97.81 77 ASP A CA 1
ATOM 599 C C . ASP A 1 77 ? -14.390 -3.881 2.600 1.00 97.81 77 ASP A C 1
ATOM 601 O O . ASP A 1 77 ? -14.322 -3.000 3.456 1.00 97.81 77 ASP A O 1
ATOM 605 N N . TYR A 1 78 ? -13.324 -4.292 1.917 1.00 98.69 78 TYR A N 1
ATOM 606 C CA . TYR A 1 78 ? -12.018 -3.657 2.041 1.00 98.69 78 TYR A CA 1
ATOM 607 C C . TYR A 1 78 ? -11.852 -2.567 0.988 1.00 98.69 78 TYR A C 1
ATOM 609 O O . TYR A 1 78 ? -12.067 -2.796 -0.202 1.00 98.69 78 TYR A O 1
ATOM 617 N N . THR A 1 79 ? -11.346 -1.412 1.408 1.00 98.81 79 THR A N 1
ATOM 618 C CA . THR A 1 79 ? -10.767 -0.415 0.509 1.00 98.81 79 THR A CA 1
ATOM 619 C C . THR A 1 79 ? -9.310 -0.770 0.227 1.00 98.81 79 THR A C 1
ATOM 621 O O . THR A 1 79 ? -8.496 -0.879 1.144 1.00 98.81 79 THR A O 1
ATOM 624 N N . VAL A 1 80 ? -8.959 -0.933 -1.048 1.00 98.75 80 VAL A N 1
ATOM 625 C CA . VAL A 1 80 ? -7.596 -1.209 -1.514 1.00 98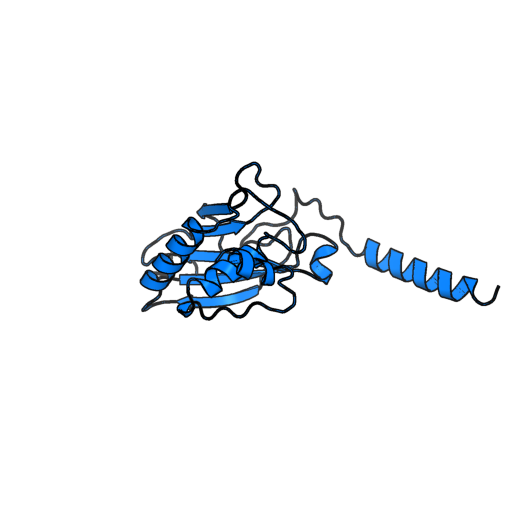.75 80 VAL A CA 1
ATOM 626 C C . VAL A 1 80 ? -6.982 0.031 -2.152 1.00 98.75 80 VAL A C 1
ATOM 628 O O . VAL A 1 80 ? -7.568 0.648 -3.045 1.00 98.75 80 VAL A O 1
ATOM 631 N N . TYR A 1 81 ? -5.757 0.326 -1.723 1.00 98.75 81 TYR A N 1
ATOM 632 C CA . TYR A 1 81 ? -4.908 1.409 -2.195 1.00 98.75 81 TYR A CA 1
ATOM 633 C C . TYR A 1 81 ? -3.744 0.816 -2.992 1.00 98.75 81 TYR A C 1
ATOM 635 O O . TYR A 1 81 ? -2.877 0.138 -2.430 1.00 98.75 81 TYR A O 1
ATOM 643 N N . ASP A 1 82 ? -3.715 1.059 -4.301 1.00 97.56 82 ASP A N 1
ATOM 644 C CA . ASP A 1 82 ? -2.680 0.548 -5.199 1.00 97.56 82 ASP A CA 1
ATOM 645 C C . ASP A 1 82 ? -2.203 1.588 -6.217 1.00 97.56 82 ASP A C 1
ATOM 647 O O . ASP A 1 82 ? -2.909 2.532 -6.557 1.00 97.56 82 ASP A O 1
ATOM 651 N N . VAL A 1 83 ? -0.985 1.409 -6.731 1.00 97.00 83 VAL A N 1
ATOM 652 C CA . VAL A 1 83 ? -0.486 2.168 -7.885 1.00 97.00 83 VAL A CA 1
ATOM 653 C C . VAL A 1 83 ? -0.166 1.199 -9.013 1.00 97.00 83 VAL A C 1
ATOM 655 O O . VAL A 1 83 ? 0.738 0.372 -8.897 1.00 97.00 83 VAL A O 1
ATOM 658 N N . ILE A 1 84 ? -0.901 1.312 -10.120 1.00 93.88 84 ILE A N 1
ATOM 659 C CA . ILE A 1 84 ? -0.780 0.429 -11.284 1.00 93.88 84 ILE A CA 1
ATOM 660 C C . ILE A 1 84 ? -0.526 1.263 -12.540 1.00 93.88 84 ILE A C 1
ATOM 662 O O . ILE A 1 84 ? -1.374 2.043 -12.966 1.00 93.88 84 ILE A O 1
ATOM 666 N N . GLY A 1 85 ? 0.628 1.055 -13.176 1.00 88.75 85 GLY A N 1
ATOM 667 C CA . GLY A 1 85 ? 1.080 1.876 -14.305 1.00 88.75 85 GLY A CA 1
ATOM 668 C C . GLY A 1 85 ? 0.262 1.767 -15.593 1.00 88.75 85 GLY A C 1
ATOM 669 O O . GLY A 1 85 ? 0.357 2.645 -16.440 1.00 88.75 85 GLY A O 1
ATOM 670 N N . TRP A 1 86 ? -0.543 0.717 -15.755 1.00 84.12 86 TRP A N 1
ATOM 671 C CA . TRP A 1 86 ? -1.405 0.517 -16.929 1.00 84.12 86 TRP A CA 1
ATOM 672 C C . TRP A 1 86 ? -2.885 0.832 -16.660 1.00 84.12 86 TRP A C 1
ATOM 674 O O . TRP A 1 86 ? -3.739 0.478 -17.468 1.00 84.12 86 TRP A O 1
ATOM 684 N N . ARG A 1 87 ? -3.207 1.504 -15.541 1.00 83.25 87 ARG A N 1
ATOM 685 C CA . ARG A 1 87 ? -4.581 1.924 -15.193 1.00 83.25 87 ARG A CA 1
ATOM 686 C C . ARG A 1 87 ? -5.090 3.111 -16.034 1.00 83.25 87 ARG A C 1
ATOM 688 O O . ARG A 1 87 ? -6.280 3.403 -16.012 1.00 83.25 87 ARG A O 1
ATOM 695 N N . GLY A 1 88 ? -4.220 3.766 -16.805 1.00 82.19 88 GLY A N 1
ATOM 696 C CA . GLY A 1 88 ? -4.557 4.923 -17.640 1.00 82.19 88 GLY A CA 1
ATOM 697 C C . GLY A 1 88 ? -3.986 6.223 -17.073 1.00 82.19 88 GLY A C 1
ATOM 698 O O . GLY A 1 88 ? -2.854 6.238 -16.599 1.00 82.19 88 GLY A O 1
ATOM 699 N N . SER A 1 89 ? -4.755 7.316 -17.139 1.00 84.25 89 SER A N 1
ATOM 700 C CA . SER A 1 89 ? -4.314 8.658 -16.717 1.00 84.25 89 SER A CA 1
ATOM 701 C C . SER A 1 89 ? -4.143 8.810 -15.203 1.00 84.25 89 SER A C 1
ATOM 703 O O . SER A 1 89 ? -3.324 9.614 -14.769 1.00 84.25 89 SER A O 1
ATOM 705 N N . GLN A 1 90 ? -4.879 8.032 -14.407 1.00 91.06 90 GLN A N 1
ATOM 706 C CA . GLN A 1 90 ? -4.757 7.966 -12.952 1.00 91.06 90 GLN A CA 1
ATOM 707 C C . GLN A 1 90 ? -4.199 6.594 -12.566 1.00 91.06 90 GLN A C 1
ATOM 709 O O . GLN A 1 90 ? -4.867 5.572 -12.730 1.00 91.06 90 GLN A O 1
ATOM 714 N N . VAL A 1 91 ? -2.969 6.568 -12.055 1.00 95.25 91 VAL A N 1
ATOM 715 C CA . VAL A 1 91 ? -2.285 5.323 -11.678 1.00 95.25 91 VAL A CA 1
ATOM 716 C C . VAL A 1 91 ? -2.582 4.914 -10.239 1.00 95.25 91 VAL A C 1
ATOM 718 O O . VAL A 1 91 ? -2.594 3.716 -9.959 1.00 95.25 91 VAL A O 1
ATOM 721 N N . LEU A 1 92 ? -2.864 5.881 -9.354 1.00 97.38 92 LEU A N 1
ATOM 722 C CA . LEU A 1 92 ? -3.358 5.636 -7.996 1.00 97.38 92 LEU A CA 1
ATOM 723 C C . LEU A 1 92 ? -4.818 5.167 -8.035 1.00 97.38 92 LEU A C 1
ATOM 725 O O . LEU A 1 92 ? -5.702 5.903 -8.474 1.00 97.38 92 LEU A O 1
ATOM 729 N N . GLY A 1 93 ? -5.073 3.961 -7.544 1.00 97.31 93 GLY A N 1
ATOM 730 C CA . GLY A 1 93 ? -6.402 3.426 -7.297 1.00 97.31 93 GLY A CA 1
ATOM 731 C C . GLY A 1 93 ? -6.711 3.394 -5.803 1.00 97.31 93 GLY A C 1
ATOM 732 O O . GLY A 1 93 ? -5.925 2.862 -5.027 1.00 97.31 93 GLY A O 1
ATOM 733 N N . ILE A 1 94 ? -7.880 3.917 -5.433 1.00 98.06 94 ILE A N 1
ATOM 734 C CA . ILE A 1 94 ? -8.499 3.778 -4.110 1.00 98.06 94 ILE A CA 1
ATOM 735 C C . ILE A 1 94 ? -9.930 3.320 -4.373 1.00 98.06 94 ILE A C 1
ATOM 737 O O . ILE A 1 94 ? -10.691 4.040 -5.020 1.00 98.06 94 ILE A O 1
ATOM 741 N N . ARG A 1 95 ? -10.264 2.082 -4.012 1.00 97.56 95 ARG A N 1
ATOM 742 C CA . ARG A 1 95 ? -11.568 1.478 -4.334 1.00 97.56 95 ARG A CA 1
ATOM 743 C C . ARG A 1 95 ? -11.852 0.273 -3.451 1.00 97.56 95 ARG A C 1
ATOM 745 O O . ARG A 1 95 ? -10.914 -0.339 -2.948 1.00 97.56 95 ARG A O 1
ATOM 752 N N . LEU A 1 96 ? -13.118 -0.117 -3.371 1.00 98.25 96 LEU A N 1
ATOM 753 C CA . LEU A 1 96 ? -13.496 -1.419 -2.829 1.00 98.25 96 LEU A CA 1
ATOM 754 C C . LEU A 1 96 ? -12.952 -2.534 -3.734 1.00 98.25 96 LEU A C 1
ATOM 756 O O . LEU A 1 96 ? -13.130 -2.481 -4.954 1.00 98.25 96 LEU A O 1
ATOM 760 N N . ASP A 1 97 ? -12.222 -3.488 -3.162 1.00 97.31 97 ASP A N 1
ATOM 761 C CA . ASP A 1 97 ? -11.588 -4.588 -3.900 1.00 97.31 97 ASP A CA 1
ATOM 762 C C . ASP A 1 97 ? -11.226 -5.745 -2.950 1.00 97.31 97 ASP A C 1
ATOM 764 O O . ASP A 1 97 ? -11.242 -5.605 -1.727 1.00 97.31 97 ASP A O 1
ATOM 768 N N . ILE A 1 98 ? -10.832 -6.885 -3.517 1.00 97.75 98 ILE A N 1
ATOM 769 C CA . ILE A 1 98 ? -10.318 -8.026 -2.758 1.00 97.75 98 ILE A CA 1
ATOM 770 C C . ILE A 1 98 ? -8.950 -7.641 -2.156 1.00 97.75 98 ILE A C 1
ATOM 772 O O . ILE A 1 98 ? -8.022 -7.320 -2.916 1.00 97.75 98 ILE A O 1
ATOM 776 N N . PRO A 1 99 ? -8.789 -7.685 -0.817 1.00 98.00 99 PRO A N 1
ATOM 777 C CA . PRO A 1 99 ? -7.613 -7.154 -0.123 1.00 98.00 99 PRO A CA 1
ATOM 778 C C . PRO A 1 99 ? -6.329 -7.924 -0.427 1.00 98.00 99 PRO A C 1
ATOM 780 O O . PRO A 1 99 ? -5.257 -7.337 -0.520 1.00 98.00 99 PRO A O 1
ATOM 783 N N . ASP A 1 100 ? -6.429 -9.236 -0.593 1.00 98.00 100 ASP A N 1
ATOM 784 C CA . ASP A 1 100 ? -5.322 -10.182 -0.698 1.00 98.00 100 ASP A CA 1
ATOM 785 C C . ASP A 1 100 ? -5.397 -10.981 -2.003 1.00 98.00 100 ASP A C 1
ATOM 787 O O . ASP A 1 100 ? -5.036 -12.161 -2.055 1.00 98.00 100 ASP A O 1
ATOM 791 N N . ARG A 1 101 ? -5.897 -10.344 -3.065 1.00 96.38 101 ARG A N 1
ATOM 792 C CA . ARG A 1 101 ? -5.981 -10.989 -4.370 1.00 96.38 101 ARG A CA 1
ATOM 793 C C . ARG A 1 101 ? -4.613 -11.458 -4.845 1.00 96.38 101 ARG A C 1
ATOM 795 O O . ARG A 1 101 ? -3.604 -10.773 -4.653 1.00 96.38 101 ARG A O 1
ATOM 802 N N . TYR A 1 102 ? -4.596 -12.581 -5.555 1.00 95.38 102 TYR A N 1
ATOM 803 C CA . TYR A 1 102 ? -3.440 -12.961 -6.355 1.00 95.38 102 TYR A CA 1
ATOM 804 C C . TYR A 1 102 ? -3.037 -11.796 -7.269 1.00 95.38 102 TYR A C 1
ATOM 806 O O . TYR A 1 102 ? -3.853 -11.226 -8.002 1.00 95.38 102 TYR A O 1
ATOM 814 N N . TRP A 1 103 ? -1.759 -11.427 -7.226 1.00 93.69 103 TRP A N 1
ATOM 815 C CA . TRP A 1 103 ? -1.215 -10.401 -8.099 1.00 93.69 103 TRP A CA 1
ATOM 816 C C . TRP A 1 103 ? -0.841 -11.033 -9.430 1.00 93.69 103 TRP A C 1
ATOM 818 O O . TRP A 1 103 ? 0.294 -11.459 -9.634 1.00 93.69 103 TRP A O 1
ATOM 828 N N . TYR A 1 104 ? -1.831 -11.137 -10.319 1.00 89.12 104 TYR A N 1
ATOM 829 C CA . TYR A 1 104 ? -1.683 -11.819 -11.605 1.00 89.12 104 TYR A CA 1
ATOM 830 C C . TYR A 1 104 ? -1.079 -13.216 -11.394 1.00 89.12 104 TYR A C 1
ATOM 832 O O . TYR A 1 104 ? -0.004 -13.528 -11.882 1.00 89.12 104 TYR A O 1
ATOM 840 N N . GLY A 1 105 ? -1.737 -14.061 -10.601 1.00 90.31 105 GLY A N 1
ATOM 841 C CA . GLY A 1 105 ? -1.266 -15.423 -10.322 1.00 90.31 105 GLY A CA 1
ATOM 842 C C . GLY A 1 105 ? -0.129 -15.551 -9.295 1.00 90.31 105 GLY A C 1
ATOM 843 O O . GLY A 1 105 ? 0.108 -16.661 -8.822 1.00 90.31 105 GLY A O 1
ATOM 844 N N . ALA A 1 106 ? 0.514 -14.460 -8.861 1.00 92.38 106 ALA A N 1
ATOM 845 C CA . ALA A 1 106 ? 1.437 -14.496 -7.725 1.00 92.38 106 ALA A CA 1
ATOM 846 C C . ALA A 1 106 ? 0.673 -14.400 -6.394 1.00 92.38 106 ALA A C 1
ATOM 848 O O . ALA A 1 106 ? -0.080 -13.450 -6.168 1.00 92.38 106 ALA A O 1
ATOM 849 N N . LYS A 1 107 ? 0.868 -15.374 -5.495 1.00 95.31 107 LYS A N 1
ATOM 850 C CA . LYS A 1 107 ? 0.241 -15.354 -4.165 1.00 95.31 107 LYS A CA 1
ATOM 851 C C . LYS A 1 107 ? 0.843 -14.215 -3.325 1.00 95.31 107 LYS A C 1
ATOM 853 O O . LYS A 1 107 ? 2.065 -14.185 -3.166 1.00 95.31 107 LYS A O 1
ATOM 858 N N . PRO A 1 108 ? 0.036 -13.302 -2.758 1.00 97.56 108 PRO A N 1
ATOM 859 C CA . PRO A 1 108 ? 0.552 -12.289 -1.854 1.00 97.56 108 PRO A CA 1
ATOM 860 C C . PRO A 1 108 ? 1.076 -12.878 -0.554 1.00 97.56 108 PRO A C 1
ATOM 862 O O . PRO A 1 108 ? 0.630 -13.918 -0.069 1.00 97.56 108 PRO A O 1
ATOM 865 N N . ARG A 1 109 ? 1.987 -12.128 0.056 1.00 97.19 109 ARG A N 1
ATOM 866 C CA . ARG A 1 109 ? 2.377 -12.261 1.453 1.00 97.19 109 ARG A CA 1
ATOM 867 C C . ARG A 1 109 ? 2.037 -10.987 2.207 1.00 97.19 109 ARG A C 1
ATOM 869 O O . ARG A 1 109 ? 2.082 -9.883 1.662 1.00 97.19 109 ARG A O 1
ATOM 876 N N . LEU A 1 110 ? 1.743 -11.161 3.483 1.00 98.12 110 LEU A N 1
ATOM 877 C CA . LEU A 1 110 ? 1.514 -10.075 4.416 1.00 98.12 110 LEU A CA 1
ATOM 878 C C . LEU A 1 110 ? 2.862 -9.453 4.812 1.00 98.12 110 LEU A C 1
ATOM 880 O O . LEU A 1 110 ? 3.769 -10.158 5.252 1.00 98.12 110 LEU A O 1
ATOM 884 N N . LEU A 1 111 ? 3.007 -8.143 4.619 1.00 98.50 111 LEU A N 1
ATOM 885 C CA . LEU A 1 111 ? 4.187 -7.370 5.023 1.00 98.50 111 LEU A CA 1
ATOM 886 C C . LEU A 1 111 ? 3.985 -6.706 6.388 1.00 98.50 111 LEU A C 1
ATOM 888 O O . LEU A 1 111 ? 4.925 -6.619 7.174 1.00 98.50 111 LEU A O 1
ATOM 892 N N . LYS A 1 112 ? 2.761 -6.249 6.669 1.00 98.69 112 LYS A N 1
ATOM 893 C CA . LYS A 1 112 ? 2.348 -5.690 7.961 1.00 98.69 112 LYS A CA 1
ATOM 894 C C . LYS A 1 112 ? 0.851 -5.921 8.153 1.00 98.69 112 LYS A C 1
ATOM 896 O O . LYS A 1 112 ? 0.101 -5.872 7.179 1.00 98.69 112 LYS A O 1
ATOM 901 N N . ALA A 1 113 ? 0.433 -6.155 9.390 1.00 98.50 113 ALA A N 1
ATOM 902 C CA . ALA A 1 113 ? -0.969 -6.222 9.775 1.00 98.50 113 ALA A CA 1
ATOM 903 C C . ALA A 1 113 ? -1.209 -5.459 11.069 1.00 98.50 113 ALA A C 1
ATOM 905 O O . ALA A 1 113 ? -0.418 -5.561 12.005 1.00 98.50 113 ALA A O 1
ATOM 906 N N . HIS A 1 114 ? -2.332 -4.755 11.094 1.00 98.69 114 HIS A N 1
ATOM 907 C CA . HIS A 1 114 ? -2.893 -4.062 12.241 1.00 98.69 114 HIS A CA 1
ATOM 908 C C . HIS A 1 114 ? -4.374 -4.422 12.340 1.00 98.69 114 HIS A C 1
ATOM 910 O O . HIS A 1 114 ? -5.067 -4.465 11.319 1.00 98.69 114 HIS A O 1
ATOM 916 N N . ARG A 1 115 ? -4.849 -4.724 13.552 1.00 98.00 115 ARG A N 1
ATOM 917 C CA . ARG A 1 115 ? -6.252 -5.064 13.832 1.00 98.00 115 ARG A CA 1
ATOM 918 C C . ARG A 1 115 ? -6.683 -4.500 15.181 1.00 98.00 115 ARG A C 1
ATOM 920 O O . ARG A 1 115 ? -5.884 -4.505 16.113 1.00 98.00 115 ARG A O 1
ATOM 927 N N . GLY A 1 116 ? -7.952 -4.123 15.293 1.00 95.50 116 GLY A N 1
ATOM 928 C CA . GLY A 1 116 ? -8.551 -3.730 16.567 1.00 95.50 116 GLY A CA 1
ATOM 929 C C . GLY A 1 116 ? -8.295 -2.274 16.949 1.00 95.50 116 GLY A C 1
ATOM 930 O O . GLY A 1 116 ? -8.417 -1.375 16.121 1.00 95.50 116 GLY A O 1
ATOM 931 N N . GLU A 1 117 ? -8.013 -2.045 18.229 1.00 96.44 117 GLU A N 1
ATOM 932 C CA . GLU A 1 117 ? -7.861 -0.711 18.816 1.00 96.44 117 GLU A CA 1
ATOM 933 C C . GLU A 1 117 ? -6.753 0.107 18.127 1.00 96.44 117 GLU A C 1
ATOM 935 O O . GLU A 1 117 ? -5.687 -0.419 17.808 1.00 96.44 117 GLU A O 1
ATOM 940 N N . GLY A 1 118 ? -7.015 1.394 17.875 1.00 96.56 118 GLY A N 1
ATOM 941 C CA . GLY A 1 118 ? -6.081 2.316 17.214 1.00 96.56 118 GLY A CA 1
ATOM 942 C C . GLY A 1 118 ? -6.002 2.192 15.686 1.00 96.56 118 GLY A C 1
ATOM 943 O O . GLY A 1 118 ? -5.308 2.974 15.035 1.00 96.56 118 GLY A O 1
ATOM 944 N N . VAL A 1 119 ? -6.680 1.207 15.083 1.00 98.56 119 VAL A N 1
ATOM 945 C CA . VAL A 1 119 ? -6.608 0.983 13.630 1.00 98.56 119 VAL A CA 1
ATOM 946 C C . VAL A 1 119 ? -7.486 1.952 12.847 1.00 98.56 119 VAL A C 1
ATOM 948 O O . VAL A 1 119 ? -7.139 2.269 11.716 1.00 98.56 119 VAL A O 1
ATOM 951 N N . GLU A 1 120 ? -8.570 2.472 13.420 1.00 98.50 120 GLU A N 1
ATOM 952 C CA . GLU A 1 120 ? -9.400 3.491 12.757 1.00 98.50 120 GLU A CA 1
ATOM 953 C C . GLU A 1 120 ? -8.595 4.760 12.467 1.00 98.50 120 GLU A C 1
ATOM 955 O O . GLU A 1 120 ? -8.567 5.247 11.337 1.00 98.50 120 GLU A O 1
ATOM 960 N N . GLU A 1 121 ? -7.860 5.239 13.469 1.00 98.50 121 GLU A N 1
ATOM 961 C CA . GLU A 1 121 ? -6.997 6.410 13.359 1.00 98.50 121 GLU A CA 1
ATOM 962 C C . GLU A 1 121 ? -5.845 6.153 12.379 1.00 98.50 121 GLU A C 1
ATOM 964 O O . GLU A 1 121 ? -5.465 7.032 11.601 1.00 98.50 121 GLU A O 1
ATOM 969 N N . LEU A 1 122 ? -5.311 4.926 12.367 1.00 98.75 122 LEU A N 1
ATOM 970 C CA . LEU A 1 122 ? -4.293 4.525 11.402 1.00 98.75 122 LEU A CA 1
ATOM 971 C C . LEU A 1 122 ? -4.844 4.497 9.966 1.00 98.75 122 LEU A C 1
ATOM 973 O O . LEU A 1 122 ? -4.151 4.926 9.040 1.00 98.75 122 LEU A O 1
ATOM 977 N N . ILE A 1 123 ? -6.080 4.026 9.767 1.00 98.88 123 ILE A N 1
ATOM 978 C CA . ILE A 1 123 ? -6.767 4.055 8.469 1.00 98.88 123 ILE A CA 1
ATOM 979 C C . ILE A 1 123 ? -6.957 5.505 8.010 1.00 98.88 123 ILE A C 1
ATOM 981 O O . ILE A 1 123 ? -6.635 5.805 6.862 1.00 98.88 123 ILE A O 1
ATOM 985 N N . ASP A 1 124 ? -7.400 6.408 8.890 1.00 98.81 124 ASP A N 1
ATOM 986 C CA . ASP A 1 124 ? -7.550 7.839 8.580 1.00 98.81 124 ASP A CA 1
ATOM 987 C C . ASP A 1 124 ? -6.226 8.467 8.129 1.00 98.81 124 ASP A C 1
ATOM 989 O O . ASP A 1 124 ? -6.169 9.194 7.131 1.00 98.81 124 ASP A O 1
ATOM 993 N N . ALA A 1 125 ? -5.139 8.167 8.842 1.00 98.88 125 ALA A N 1
ATOM 994 C CA . ALA A 1 125 ? -3.813 8.666 8.505 1.00 98.88 125 ALA A CA 1
ATOM 995 C C . ALA A 1 125 ? -3.333 8.141 7.141 1.00 98.88 125 ALA A C 1
ATOM 997 O O . ALA A 1 125 ? -2.824 8.914 6.322 1.00 98.88 125 ALA A O 1
ATOM 998 N N . VAL A 1 126 ? -3.529 6.846 6.869 1.00 98.88 126 VAL A N 1
ATOM 999 C CA . VAL A 1 126 ? -3.168 6.223 5.587 1.00 98.88 126 VAL A CA 1
ATOM 1000 C C . VAL A 1 126 ? -3.998 6.785 4.437 1.00 98.88 126 VAL A C 1
ATOM 1002 O O . VAL A 1 126 ? -3.427 7.114 3.395 1.00 98.88 126 VAL A O 1
ATOM 1005 N N . ASP A 1 127 ? -5.308 6.946 4.615 1.00 98.88 127 ASP A N 1
ATOM 1006 C CA . ASP A 1 127 ? -6.186 7.505 3.587 1.00 98.88 127 ASP A CA 1
ATOM 1007 C C . ASP A 1 127 ? -5.796 8.951 3.252 1.00 98.88 127 ASP A C 1
ATOM 1009 O O . ASP A 1 127 ? -5.616 9.307 2.081 1.00 98.88 127 ASP A O 1
ATOM 1013 N N . LYS A 1 128 ? -5.534 9.770 4.277 1.00 98.81 128 LYS A N 1
ATOM 1014 C CA . LYS A 1 128 ? -5.034 11.138 4.101 1.00 98.81 128 LYS A CA 1
ATOM 1015 C C . LYS A 1 128 ? -3.701 11.164 3.348 1.00 98.81 128 LYS A C 1
ATOM 1017 O O . LYS A 1 128 ? -3.539 11.949 2.411 1.00 98.81 128 LYS A O 1
ATOM 1022 N N . ALA A 1 129 ? -2.748 10.310 3.723 1.00 98.62 129 ALA A N 1
ATOM 1023 C CA . ALA A 1 129 ? -1.445 10.221 3.063 1.00 98.62 129 ALA A CA 1
ATOM 1024 C C . ALA A 1 129 ? -1.555 9.738 1.605 1.00 98.62 129 ALA A C 1
ATOM 1026 O O . ALA A 1 129 ? -0.831 10.235 0.734 1.00 98.62 129 ALA A O 1
ATOM 1027 N N . ALA A 1 130 ? -2.484 8.820 1.316 1.00 98.56 130 ALA A N 1
ATOM 1028 C CA . ALA A 1 130 ? -2.765 8.349 -0.037 1.00 98.56 130 ALA A CA 1
ATOM 1029 C C . ALA A 1 130 ? -3.351 9.467 -0.907 1.00 98.56 130 ALA A C 1
ATOM 1031 O O . ALA A 1 130 ? -2.884 9.697 -2.026 1.00 98.56 130 ALA A O 1
ATOM 1032 N N . HIS A 1 131 ? -4.298 10.237 -0.372 1.00 98.25 131 HIS A N 1
ATOM 1033 C CA . HIS A 1 131 ? -4.842 11.413 -1.047 1.00 98.25 131 HIS A CA 1
ATOM 1034 C C . HIS A 1 131 ? -3.816 12.543 -1.210 1.00 98.25 131 HIS A C 1
ATOM 1036 O O . HIS A 1 131 ? -3.943 13.339 -2.140 1.00 98.25 131 HIS A O 1
ATOM 1042 N N . ALA A 1 132 ? -2.773 12.602 -0.384 1.00 98.00 132 ALA A N 1
ATOM 1043 C CA . ALA A 1 132 ? -1.661 13.541 -0.535 1.00 98.00 132 ALA A CA 1
ATOM 1044 C C . ALA A 1 132 ? -0.544 13.049 -1.481 1.00 98.00 132 ALA A C 1
ATOM 1046 O O . ALA A 1 132 ? 0.385 13.803 -1.755 1.00 98.00 132 ALA A O 1
ATOM 1047 N N . TYR A 1 133 ? -0.619 11.817 -2.004 1.00 98.06 133 TYR A N 1
ATOM 1048 C CA . TYR A 1 133 ? 0.438 11.233 -2.837 1.00 98.06 133 TYR A CA 1
ATOM 1049 C C . TYR A 1 133 ? 0.748 12.103 -4.073 1.00 98.06 133 TYR A C 1
ATOM 1051 O O . TYR A 1 133 ? -0.162 12.357 -4.863 1.00 98.06 133 TYR A O 1
ATOM 1059 N N . PRO A 1 134 ? 2.000 12.543 -4.302 1.00 96.94 134 PRO A N 1
ATOM 1060 C CA . PRO A 1 134 ? 2.299 13.522 -5.354 1.00 96.94 134 PRO A CA 1
ATOM 1061 C C . PRO A 1 134 ? 2.286 12.943 -6.777 1.00 96.94 134 PRO A C 1
ATOM 1063 O O . PRO A 1 134 ? 2.082 13.675 -7.743 1.00 96.94 134 PRO A O 1
ATOM 1066 N N . TRP A 1 135 ? 2.457 11.628 -6.942 1.00 96.62 135 TRP A N 1
ATOM 1067 C CA . TRP A 1 135 ? 2.614 10.988 -8.258 1.00 96.62 135 TRP A CA 1
ATOM 1068 C C . TRP A 1 135 ? 1.369 10.213 -8.717 1.00 96.62 135 TRP A C 1
ATOM 1070 O O . TRP A 1 135 ? 1.475 9.129 -9.285 1.00 96.62 135 TRP A O 1
ATOM 1080 N N . LYS A 1 136 ? 0.168 10.764 -8.497 1.00 96.06 136 LYS A N 1
ATOM 1081 C CA . LYS A 1 136 ? -1.120 10.083 -8.778 1.00 96.06 136 LYS A CA 1
ATOM 1082 C C . LYS A 1 136 ? -1.333 9.700 -10.244 1.00 96.06 136 LYS A C 1
ATOM 1084 O O . LYS A 1 136 ? -2.087 8.770 -10.524 1.00 96.06 136 LYS A O 1
ATOM 1089 N N . THR A 1 137 ? -0.664 10.398 -11.158 1.00 95.31 137 THR A N 1
ATOM 1090 C CA . THR A 1 137 ? -0.7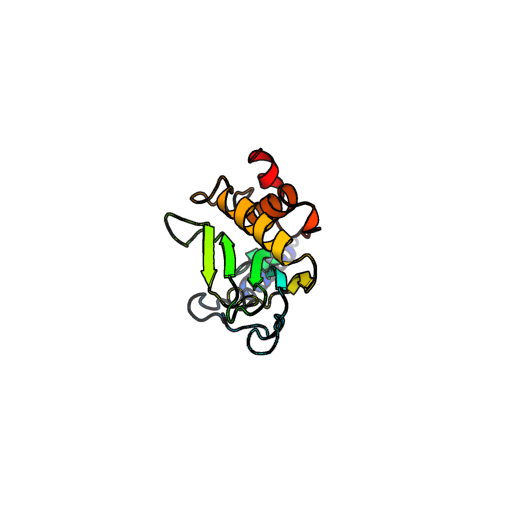78 10.246 -12.619 1.00 95.31 137 THR A CA 1
ATOM 1091 C C . THR A 1 137 ? 0.544 9.841 -13.281 1.00 95.31 137 THR A C 1
ATOM 1093 O O . THR A 1 137 ? 0.648 9.848 -14.504 1.00 95.31 137 THR A O 1
ATOM 1096 N N . SER A 1 138 ? 1.575 9.518 -12.494 1.00 94.25 138 SER A N 1
ATOM 1097 C CA . SER A 1 138 ? 2.931 9.259 -12.989 1.00 94.25 138 SER A CA 1
ATOM 1098 C C . SER A 1 138 ? 3.397 7.878 -12.559 1.00 94.25 138 SER A C 1
ATOM 1100 O O . SER A 1 138 ? 3.327 7.534 -11.383 1.00 94.25 138 SER A O 1
ATOM 1102 N N . TYR A 1 139 ? 3.923 7.096 -13.501 1.00 94.00 139 TYR A N 1
ATOM 1103 C CA . TYR A 1 139 ? 4.453 5.768 -13.214 1.00 94.00 139 TYR A CA 1
ATOM 1104 C C . TYR A 1 139 ? 5.733 5.492 -13.998 1.00 94.00 139 TYR A C 1
ATOM 1106 O O . TYR A 1 139 ? 5.787 5.670 -15.215 1.00 94.00 139 TYR A O 1
ATOM 1114 N N . LYS A 1 140 ? 6.755 4.984 -13.311 1.00 91.44 140 LYS A N 1
ATOM 1115 C CA . LYS A 1 140 ? 7.991 4.481 -13.910 1.00 91.44 140 LYS A CA 1
ATOM 1116 C C . LYS A 1 140 ? 8.444 3.240 -13.157 1.00 91.44 140 LYS A C 1
ATOM 1118 O O . LYS A 1 140 ? 8.640 3.273 -11.948 1.00 91.44 140 LYS A O 1
ATOM 1123 N N . VAL A 1 141 ? 8.676 2.153 -13.894 1.00 85.31 141 VAL A N 1
ATOM 1124 C CA . VAL A 1 141 ? 9.078 0.856 -13.319 1.00 85.31 141 VAL A CA 1
ATOM 1125 C C . VAL A 1 141 ? 10.331 0.989 -12.444 1.00 85.31 141 VAL A C 1
ATOM 1127 O O . VAL A 1 141 ? 10.364 0.431 -11.351 1.00 85.31 141 VAL A O 1
ATOM 1130 N N . PHE A 1 142 ? 11.331 1.753 -12.895 1.00 85.69 142 PHE A N 1
ATOM 1131 C CA . PHE A 1 142 ? 12.575 2.003 -12.165 1.00 85.69 142 PHE A CA 1
ATOM 1132 C C . PHE A 1 142 ? 13.168 3.380 -12.527 1.00 85.69 142 PHE A C 1
ATOM 1134 O O . PHE A 1 142 ? 13.200 3.714 -13.714 1.00 85.69 142 PHE A O 1
ATOM 1141 N N . PRO A 1 143 ? 13.661 4.191 -11.568 1.00 85.44 143 PRO A N 1
ATOM 1142 C CA . PRO A 1 143 ? 13.693 3.947 -10.121 1.00 85.44 143 PRO A CA 1
ATOM 1143 C C . PRO A 1 143 ? 12.369 4.252 -9.395 1.00 85.44 143 PRO A C 1
ATOM 1145 O O . PRO A 1 143 ? 12.309 4.112 -8.184 1.00 85.44 143 PRO A O 1
ATOM 1148 N N . GLY A 1 144 ? 11.326 4.679 -10.103 1.00 91.12 144 GLY A N 1
ATOM 1149 C CA . GLY A 1 144 ? 10.063 5.157 -9.535 1.00 91.12 144 GLY A CA 1
ATOM 1150 C C . GLY A 1 144 ? 9.615 6.449 -10.231 1.00 91.12 144 GLY A C 1
ATOM 1151 O O . GLY A 1 144 ? 10.362 6.960 -11.077 1.00 91.12 144 GLY A O 1
ATOM 1152 N N . PRO A 1 145 ? 8.411 6.963 -9.929 1.00 95.88 145 PRO A N 1
ATOM 1153 C CA . PRO A 1 145 ? 7.471 6.460 -8.923 1.00 95.88 145 PRO A CA 1
ATOM 1154 C C . PRO A 1 145 ? 6.726 5.191 -9.383 1.00 95.88 145 PRO A C 1
ATOM 1156 O O . PRO A 1 145 ? 6.335 5.078 -10.541 1.00 95.88 145 PRO A O 1
ATOM 1159 N N . ASN A 1 146 ? 6.543 4.217 -8.491 1.00 96.00 146 ASN A N 1
ATOM 1160 C CA . ASN A 1 146 ? 5.793 2.976 -8.731 1.00 96.00 146 ASN A CA 1
ATOM 1161 C C . ASN A 1 146 ? 5.004 2.549 -7.470 1.00 96.00 146 ASN A C 1
ATOM 1163 O O . ASN A 1 146 ? 4.900 3.310 -6.509 1.00 96.00 146 ASN A O 1
ATOM 1167 N N . SER A 1 147 ? 4.463 1.326 -7.438 1.00 96.88 147 SER A N 1
ATOM 1168 C CA . SER A 1 147 ? 3.746 0.798 -6.262 1.00 96.88 147 SER A CA 1
ATOM 1169 C C . SER A 1 147 ? 4.579 0.782 -4.981 1.00 96.88 147 SER A C 1
ATOM 1171 O O . SER A 1 147 ? 4.087 1.146 -3.916 1.00 96.88 147 SER A O 1
ATOM 1173 N N . ASN A 1 148 ? 5.864 0.443 -5.089 1.00 97.50 148 ASN A N 1
ATOM 1174 C CA . ASN A 1 148 ? 6.773 0.414 -3.947 1.00 97.50 148 ASN A CA 1
ATOM 1175 C C . ASN A 1 148 ? 7.067 1.833 -3.451 1.00 97.50 148 ASN A C 1
ATOM 1177 O O . ASN A 1 148 ? 7.136 2.051 -2.243 1.00 97.50 148 ASN A O 1
ATOM 1181 N N . THR A 1 149 ? 7.176 2.806 -4.366 1.00 98.00 149 THR A N 1
ATOM 1182 C CA . THR A 1 149 ? 7.234 4.237 -4.027 1.00 98.00 149 THR A CA 1
ATOM 1183 C C . THR A 1 149 ? 5.990 4.678 -3.265 1.00 98.00 149 THR A C 1
ATOM 1185 O O . THR A 1 149 ? 6.115 5.394 -2.280 1.00 98.00 149 THR A O 1
ATOM 1188 N N . PHE A 1 150 ? 4.798 4.251 -3.690 1.00 98.44 150 PHE A N 1
ATOM 1189 C CA . PHE A 1 150 ? 3.550 4.577 -3.002 1.00 98.44 150 PHE A CA 1
ATOM 1190 C C . PHE A 1 150 ? 3.529 4.036 -1.572 1.00 98.44 150 PHE A C 1
ATOM 1192 O O . PHE A 1 150 ? 3.369 4.805 -0.632 1.00 98.44 150 PHE A O 1
ATOM 1199 N N . THR A 1 151 ? 3.779 2.742 -1.371 1.00 98.44 151 THR A N 1
ATOM 1200 C CA . THR A 1 151 ? 3.781 2.182 -0.010 1.00 98.44 151 THR A CA 1
ATOM 1201 C C . THR A 1 151 ? 4.893 2.759 0.869 1.00 98.44 151 THR A C 1
ATOM 1203 O O . THR A 1 151 ? 4.705 2.897 2.074 1.00 98.44 151 THR A O 1
ATOM 1206 N N . ALA A 1 152 ? 6.034 3.133 0.279 1.00 98.38 152 ALA A N 1
ATOM 1207 C CA . A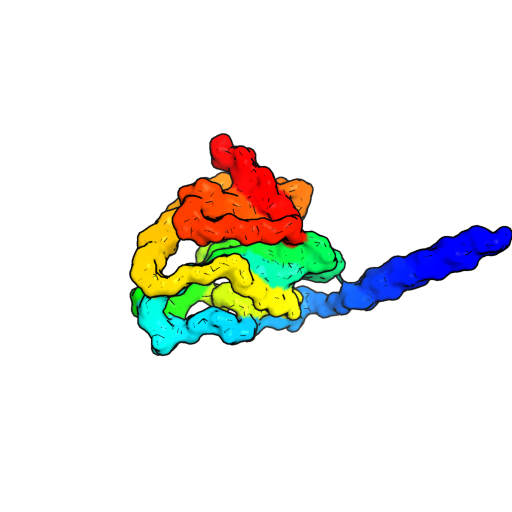LA A 1 152 ? 7.108 3.816 0.997 1.00 98.38 152 ALA A CA 1
ATOM 1208 C C . ALA A 1 152 ? 6.709 5.241 1.399 1.00 98.38 152 ALA A C 1
ATOM 1210 O O . ALA A 1 152 ? 6.967 5.642 2.528 1.00 98.38 152 ALA A O 1
ATOM 1211 N N . TRP A 1 153 ? 6.034 5.977 0.511 1.00 98.50 153 TRP A N 1
ATOM 1212 C CA . TRP A 1 153 ? 5.464 7.289 0.813 1.00 98.50 153 TRP A CA 1
ATOM 1213 C C . TRP A 1 153 ? 4.495 7.214 1.993 1.00 98.50 153 TRP A C 1
ATOM 1215 O O . TRP A 1 153 ? 4.645 7.976 2.941 1.00 98.50 153 TRP A O 1
ATOM 1225 N N . ILE A 1 154 ? 3.566 6.251 1.991 1.00 98.75 154 ILE A N 1
ATOM 1226 C CA . ILE A 1 154 ? 2.646 6.061 3.121 1.00 98.75 154 ILE A CA 1
ATOM 1227 C C . ILE A 1 154 ? 3.415 5.784 4.418 1.00 98.75 154 ILE A C 1
ATOM 1229 O O . ILE A 1 154 ? 3.141 6.425 5.423 1.00 98.75 154 ILE A O 1
ATOM 1233 N N . ALA A 1 155 ? 4.413 4.895 4.397 1.00 98.38 155 ALA A N 1
ATOM 1234 C CA . ALA A 1 155 ? 5.222 4.595 5.582 1.00 98.38 155 ALA A CA 1
ATOM 1235 C C . ALA A 1 155 ? 6.025 5.803 6.102 1.00 98.38 155 ALA A C 1
ATOM 1237 O O . ALA A 1 155 ? 6.287 5.894 7.297 1.00 98.38 155 ALA A O 1
ATOM 1238 N N . MET A 1 156 ? 6.427 6.722 5.217 1.00 98.12 156 MET A N 1
ATOM 1239 C CA . MET A 1 156 ? 7.095 7.968 5.602 1.00 98.12 156 MET A CA 1
ATOM 1240 C C . MET A 1 156 ? 6.128 8.983 6.220 1.00 98.12 156 MET A C 1
ATOM 1242 O O . MET A 1 156 ? 6.498 9.662 7.172 1.00 98.12 156 MET A O 1
ATOM 1246 N N . GLN A 1 157 ? 4.915 9.100 5.673 1.00 98.38 157 GLN A N 1
ATOM 1247 C CA . GLN A 1 157 ? 3.897 10.044 6.149 1.00 98.38 157 GLN A CA 1
ATOM 1248 C C . GLN A 1 157 ? 3.160 9.548 7.400 1.00 98.38 157 GLN A C 1
ATOM 1250 O O . GLN A 1 157 ? 2.640 10.359 8.160 1.00 98.38 157 GLN A O 1
ATOM 1255 N N . VAL A 1 158 ? 3.117 8.229 7.609 1.00 98.62 158 VAL A N 1
ATOM 1256 C CA . VAL A 1 158 ? 2.426 7.562 8.720 1.00 98.62 158 VAL A CA 1
ATOM 1257 C C . VAL A 1 158 ? 3.398 6.595 9.412 1.00 98.62 158 VAL A C 1
ATOM 1259 O O . VAL A 1 158 ? 3.358 5.386 9.157 1.00 98.62 158 VAL A O 1
ATOM 1262 N N . PRO A 1 159 ? 4.321 7.094 10.258 1.00 98.19 159 PRO A N 1
ATOM 1263 C CA . PRO A 1 159 ? 5.288 6.254 10.967 1.00 98.19 159 PRO A CA 1
ATOM 1264 C C . PRO A 1 159 ? 4.648 5.161 11.838 1.00 98.19 159 PRO A C 1
ATOM 1266 O O . PRO A 1 159 ? 5.230 4.087 11.996 1.00 98.19 159 PRO A O 1
ATOM 1269 N N . GLU A 1 160 ? 3.436 5.396 12.344 1.00 98.00 160 GLU A N 1
ATOM 1270 C CA . GLU A 1 160 ? 2.619 4.467 13.138 1.00 98.00 160 GLU A CA 1
ATOM 1271 C C . GLU A 1 160 ? 2.217 3.213 12.347 1.00 98.00 160 GLU A C 1
ATOM 1273 O O . GLU A 1 160 ? 1.897 2.176 12.926 1.00 98.00 160 GLU A O 1
ATOM 1278 N N . LEU A 1 161 ? 2.295 3.258 11.009 1.00 98.25 161 LEU A N 1
ATOM 1279 C CA . LEU A 1 161 ? 2.128 2.069 10.180 1.00 98.25 161 LEU A CA 1
ATOM 1280 C C . LEU A 1 161 ? 3.239 1.042 10.447 1.00 98.25 161 LEU A C 1
ATOM 1282 O O . LEU A 1 161 ? 3.028 -0.153 10.225 1.00 98.25 161 LEU A O 1
ATOM 1286 N N . GLU A 1 162 ? 4.412 1.487 10.915 1.00 98.25 162 GLU A N 1
ATOM 1287 C CA . GLU A 1 162 ? 5.577 0.656 11.240 1.00 98.25 162 GLU A CA 1
ATOM 1288 C C . GLU A 1 162 ? 5.965 -0.315 10.106 1.00 98.25 162 GLU A C 1
ATOM 1290 O O . GLU A 1 162 ? 6.387 -1.459 10.330 1.00 98.25 162 GLU A O 1
ATOM 1295 N N . LEU A 1 163 ? 5.782 0.119 8.858 1.00 98.25 163 LEU A N 1
ATOM 1296 C CA . LEU A 1 163 ? 6.055 -0.694 7.682 1.00 98.25 163 LEU A CA 1
ATOM 1297 C C . LEU A 1 163 ? 7.547 -0.663 7.346 1.00 98.25 163 LEU A C 1
ATOM 1299 O O . LEU A 1 163 ? 8.109 0.377 7.007 1.00 98.25 163 LEU A O 1
ATOM 1303 N N . LYS A 1 164 ? 8.173 -1.841 7.340 1.00 97.12 164 LYS A N 1
ATOM 1304 C CA . LYS A 1 164 ? 9.513 -2.047 6.779 1.00 97.12 164 LYS A CA 1
ATOM 1305 C C . LYS A 1 164 ? 9.391 -2.796 5.461 1.00 97.12 164 LYS A C 1
ATOM 1307 O O . LYS A 1 164 ? 9.068 -3.982 5.439 1.00 97.12 164 LYS A O 1
ATOM 1312 N N . LEU A 1 165 ? 9.643 -2.099 4.358 1.00 97.56 165 LEU A N 1
ATOM 1313 C CA . LEU A 1 165 ? 9.624 -2.718 3.038 1.00 97.56 165 LEU A CA 1
ATOM 1314 C C . LEU A 1 165 ? 10.865 -3.605 2.831 1.00 97.56 165 LEU A C 1
ATOM 1316 O O . LEU A 1 165 ? 11.966 -3.231 3.239 1.00 97.56 165 LEU A O 1
ATOM 1320 N N . PRO A 1 166 ? 10.715 -4.777 2.190 1.00 96.69 166 PRO A N 1
ATOM 1321 C CA . PRO A 1 166 ? 11.843 -5.646 1.869 1.00 96.69 166 PRO A CA 1
ATOM 1322 C C . PRO A 1 166 ? 12.736 -5.015 0.792 1.00 96.69 166 PRO A C 1
ATOM 1324 O O . PRO A 1 166 ? 12.275 -4.201 -0.005 1.00 96.69 166 PRO A O 1
ATOM 1327 N N . PHE A 1 167 ? 13.987 -5.469 0.679 1.00 94.44 167 PHE A N 1
ATOM 1328 C CA . PHE A 1 167 ? 14.898 -5.034 -0.394 1.00 94.44 167 PHE A CA 1
ATOM 1329 C C . PHE A 1 167 ? 14.341 -5.272 -1.808 1.00 94.44 167 PHE A C 1
ATOM 1331 O O 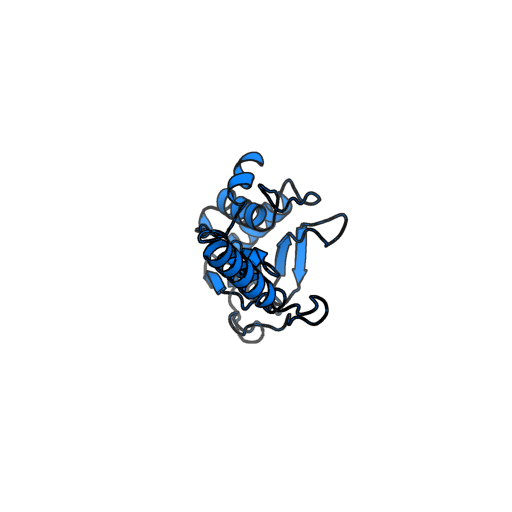. PHE A 1 167 ? 14.653 -4.523 -2.729 1.00 94.44 167 PHE A O 1
ATOM 1338 N N . SER A 1 168 ? 13.471 -6.274 -1.973 1.00 94.81 168 SER A N 1
ATOM 1339 C CA . SER A 1 168 ? 12.767 -6.558 -3.228 1.00 94.81 168 SER A CA 1
ATOM 1340 C C . SER A 1 168 ? 11.696 -5.517 -3.591 1.00 94.81 168 SER A C 1
ATOM 1342 O O . SER A 1 168 ? 11.157 -5.552 -4.695 1.00 94.81 168 SER A O 1
ATOM 1344 N N . ALA A 1 169 ? 11.363 -4.572 -2.705 1.00 95.69 169 ALA A N 1
ATOM 1345 C CA . ALA A 1 169 ? 10.476 -3.445 -2.999 1.00 95.69 169 ALA A CA 1
ATOM 1346 C C . ALA A 1 169 ? 11.234 -2.354 -3.779 1.00 95.69 169 ALA A C 1
ATOM 1348 O O . ALA A 1 169 ? 11.402 -1.216 -3.327 1.00 95.69 169 ALA A O 1
ATOM 1349 N N . ILE A 1 170 ? 11.736 -2.727 -4.957 1.00 94.81 170 ILE A N 1
ATOM 1350 C CA . ILE A 1 170 ? 12.564 -1.877 -5.809 1.00 94.81 170 ILE A CA 1
ATOM 1351 C C . ILE A 1 170 ? 11.786 -0.611 -6.204 1.00 94.81 170 ILE A C 1
ATOM 1353 O O . ILE A 1 170 ? 10.668 -0.674 -6.721 1.00 94.81 170 ILE A O 1
ATOM 1357 N N . GLY A 1 171 ? 12.403 0.547 -5.964 1.00 94.44 171 GLY A N 1
ATOM 1358 C CA . GLY A 1 171 ? 11.843 1.877 -6.227 1.00 94.44 171 GLY A CA 1
ATOM 1359 C C . GLY A 1 171 ? 11.157 2.553 -5.035 1.00 94.44 171 GLY A C 1
ATOM 1360 O O . GLY A 1 171 ? 10.750 3.711 -5.134 1.00 94.44 171 GLY A O 1
ATOM 1361 N N . SER A 1 172 ? 11.095 1.885 -3.879 1.00 95.81 172 SER A N 1
ATOM 1362 C CA . SER A 1 172 ? 10.657 2.487 -2.607 1.00 95.81 172 SER A CA 1
ATOM 1363 C C . SER A 1 172 ? 11.416 3.775 -2.262 1.00 95.81 172 SER A C 1
ATOM 1365 O O . SER A 1 172 ? 10.804 4.765 -1.874 1.00 95.81 172 SER A O 1
ATOM 1367 N N . GLY A 1 173 ? 12.731 3.808 -2.505 1.00 95.62 173 GLY A N 1
ATOM 1368 C CA . GLY A 1 173 ? 13.584 4.972 -2.236 1.00 95.62 173 GLY A CA 1
ATOM 1369 C C . GLY A 1 173 ? 13.226 6.247 -3.011 1.00 95.62 173 GLY A C 1
ATOM 1370 O O . GLY A 1 173 ? 13.653 7.322 -2.607 1.00 95.62 173 GLY A O 1
ATOM 1371 N N . TYR A 1 174 ? 12.422 6.164 -4.079 1.00 96.62 174 TYR A N 1
ATOM 1372 C CA . TYR A 1 174 ? 11.938 7.349 -4.800 1.00 96.62 174 TYR A CA 1
ATOM 1373 C C . TYR A 1 174 ? 11.020 8.227 -3.931 1.00 96.62 174 TYR A C 1
ATOM 1375 O O . TYR A 1 174 ? 10.896 9.421 -4.185 1.00 96.62 174 TYR A O 1
ATOM 1383 N N . ALA A 1 175 ? 10.408 7.660 -2.883 1.00 96.12 175 ALA A N 1
ATOM 1384 C CA . ALA A 1 175 ? 9.467 8.370 -2.016 1.00 96.12 175 ALA A CA 1
ATOM 1385 C C . ALA A 1 175 ? 10.076 9.607 -1.332 1.00 96.12 175 ALA A C 1
ATOM 1387 O O . ALA A 1 175 ? 9.352 10.553 -1.037 1.00 96.12 175 ALA A O 1
ATOM 1388 N N . SER A 1 176 ? 11.402 9.653 -1.166 1.00 95.19 176 SER A N 1
ATOM 1389 C CA . SER A 1 176 ? 12.119 10.812 -0.618 1.00 95.19 176 SER A CA 1
ATOM 1390 C C . SER A 1 176 ? 12.043 12.073 -1.483 1.00 95.19 176 SER A C 1
ATOM 1392 O O . SER A 1 176 ? 12.291 13.159 -0.972 1.00 95.19 176 SER A O 1
ATOM 1394 N N . GLN A 1 177 ? 11.671 11.957 -2.763 1.00 93.69 177 GLN A N 1
ATOM 1395 C CA . GLN A 1 177 ? 11.483 13.104 -3.662 1.00 93.69 177 GLN A CA 1
ATOM 1396 C C . GLN A 1 177 ? 10.114 13.786 -3.510 1.00 93.69 177 GLN A C 1
ATOM 1398 O O . GLN A 1 177 ? 9.829 14.734 -4.234 1.00 93.69 177 GLN A O 1
ATOM 1403 N N . GLY A 1 178 ? 9.237 13.257 -2.653 1.00 81.06 178 GLY A N 1
ATOM 1404 C CA . GLY A 1 178 ? 7.869 13.751 -2.477 1.00 81.06 178 GLY A CA 1
ATOM 1405 C C . GLY A 1 178 ? 7.710 14.773 -1.353 1.00 81.06 178 GLY A C 1
ATOM 1406 O O . GLY A 1 178 ? 6.590 15.224 -1.130 1.00 81.06 178 GLY A O 1
ATOM 1407 N N . ASN A 1 179 ? 8.798 15.083 -0.643 1.00 61.78 179 ASN A N 1
ATOM 1408 C CA . ASN A 1 179 ? 8.833 16.032 0.469 1.00 61.78 179 ASN A CA 1
ATOM 1409 C C . ASN A 1 179 ? 9.114 17.456 -0.011 1.00 61.78 179 ASN A C 1
ATOM 1411 O O . ASN A 1 179 ? 10.048 17.619 -0.829 1.00 61.78 179 ASN A O 1
#

Mean predicted aligned error: 6.73 Å

Secondary structure (DSSP, 8-state):
-TTHHHHHHHHHHHHHHHHTS----TTTS--SB-S-SPPTTT--S-EEEEEEEEPTGGGGGT-EEEEEEEE-TT-SS-EEEEE-TTS-S--EEEEE--TTB-BTTBPPEEEEEEESTTHHHHHHHHHHHHHT-TTTT---SSSSSSHHHHHHHHHHH-GGG-----TTSTTGGGGGGG-

pLDDT: mean 90.58, std 12.01, range [51.94, 98.88]